Protein 5BYK (pdb70)

Solvent-accessible surface area: 13095 Å² total

Radius of gyration: 17.82 Å; Cα contacts (8 Å, |Δi|>4): 336; chains: 1; bounding box: 49×38×39 Å

Sequence (253 aa):
GAMIESSTTIQVISAGLPRTGTKSLKNALEIIYHKPCYHMFEIIFNKQSDIIKWQNLIHDSSHMITTTKTIAIYDKLKELLDGYIATTDLPTCGFYKDLMNIYPNAKVLLTIRDKYDWLHSLRKVVLPKSSNDPWKLKIEEGDKVLGLNSDFYKLTEDSSLKFAFQQKDDLNFDDDQVLLECYDEYNRLVQETVPSDRLLVLRLGDGWEPLCKFLNVEIPNGIDYPVNSHHQMMTQLTEQLIKYKSLDAIIHMMFPDLI

CATH classification: 3.40.50.300

Organism: Schistosoma mansoni (NCBI:txid6183)

InterPro domains:
  IPR027417 P-loop containing nucleoside triphosphate hydrolase [G3DSA:3.40.50.300] (1-257)
  IPR027417 P-loop containing nucleoside triphosphate hydrolase [SSF52540] (10-233)
  IPR040632 Sulfotransferase, S. mansonii-type [PF17784] (9-233)

Structure (mmCIF, N/CA/C/O backbone):
data_5BYK
#
_entry.id   5BYK
#
_cell.length_a   140.587
_cell.length_b   39.433
_cell.length_c   54.003
_cell.angle_alpha   90.00
_cell.angle_beta   90.00
_cell.angle_gamma   90.00
#
_symmetry.space_group_name_H-M   'P 21 21 2'
#
loop_
_entity.id
_entity.type
_entity.pdbx_description
1 polymer Sulfotransferase
2 non-polymer "ADENOSINE-3'-5'-DIPHOSPHATE"
3 non-polymer {(2S)-7-nitro-2-[(propan-2-ylamino)methyl]-1,2,3,4-tetrahydroquinolin-6-yl}methanol
4 non-polymer 'SODIUM ION'
5 water water
#
loop_
_atom_site.group_PDB
_atom_site.id
_atom_site.type_symbol
_atom_site.label_atom_id
_atom_site.label_alt_id
_atom_site.label_comp_id
_atom_site.label_asym_id
_atom_site.label_entity_id
_atom_site.label_seq_id
_atom_site.pdbx_PDB_ins_code
_atom_site.Cartn_x
_atom_site.Cartn_y
_atom_site.Cartn_z
_atom_site.occupancy
_atom_site.B_iso_or_equiv
_atom_site.auth_seq_id
_atom_site.auth_comp_id
_atom_site.auth_asym_id
_atom_site.auth_atom_id
_atom_site.pdbx_PDB_model_num
ATOM 1 N N . GLY A 1 1 ? 140.840 -9.525 27.128 1.00 21.99 -1 GLY A N 1
ATOM 2 C CA . GLY A 1 1 ? 141.838 -8.695 26.481 1.00 19.09 -1 GLY A CA 1
ATOM 3 C C . GLY A 1 1 ? 142.273 -7.546 27.367 1.00 18.92 -1 GLY A C 1
ATOM 4 O O . GLY A 1 1 ? 141.664 -7.292 28.405 1.00 20.95 -1 GLY A O 1
ATOM 5 N N . ALA A 1 2 ? 143.337 -6.859 26.970 1.00 17.61 0 ALA A N 1
ATOM 6 C CA . ALA A 1 2 ? 143.792 -5.686 27.704 1.00 16.99 0 ALA A CA 1
ATOM 7 C C . ALA A 1 2 ? 142.869 -4.496 27.473 1.00 16.21 0 ALA A C 1
ATOM 8 O O . ALA A 1 2 ? 142.231 -4.380 26.429 1.00 17.53 0 ALA A O 1
ATOM 10 N N . MET A 1 3 ? 142.805 -3.611 28.458 1.00 17.13 1 MET A N 1
ATOM 11 C CA . MET A 1 3 ? 142.093 -2.357 28.312 1.00 17.15 1 MET A CA 1
ATOM 12 C C . MET A 1 3 ? 143.011 -1.314 27.682 1.00 17.87 1 MET A C 1
ATOM 13 O O . MET A 1 3 ? 144.144 -1.117 28.125 1.00 20.26 1 MET A O 1
ATOM 18 N N . ILE A 1 4 ? 142.520 -0.658 26.635 1.00 16.12 2 ILE A N 1
ATOM 19 C CA . ILE A 1 4 ? 143.274 0.387 25.949 1.00 14.54 2 ILE A CA 1
ATOM 20 C C . ILE A 1 4 ? 142.480 1.686 25.915 1.00 15.17 2 ILE A C 1
ATOM 21 O O . ILE A 1 4 ? 141.254 1.681 26.045 1.00 16.30 2 ILE A O 1
ATOM 26 N N . GLU A 1 5 ? 143.180 2.802 25.750 1.00 15.06 3 GLU A N 1
ATOM 27 C CA . GLU A 1 5 ? 142.529 4.101 25.816 1.00 15.35 3 GLU A CA 1
ATOM 28 C C . GLU A 1 5 ? 142.080 4.557 24.438 1.00 15.19 3 GLU A C 1
ATOM 29 O O . GLU A 1 5 ? 142.873 4.977 23.607 1.00 17.00 3 GLU A O 1
ATOM 35 N N . SER A 1 6 ? 140.777 4.475 24.222 1.00 14.10 4 SER A N 1
ATOM 36 C CA . SER A 1 6 ? 140.158 4.782 22.952 1.00 15.33 4 SER A CA 1
ATOM 37 C C . SER A 1 6 ? 139.949 6.286 22.768 1.00 15.65 4 SER A C 1
ATOM 38 O O . SER A 1 6 ? 139.571 7.005 23.698 1.00 17.98 4 SER A O 1
ATOM 41 N N . SER A 1 7 ? 140.181 6.752 21.547 1.00 15.19 5 SER A N 1
ATOM 42 C CA . SER A 1 7 ? 139.973 8.146 21.185 1.00 15.68 5 SER A CA 1
ATOM 43 C C . SER A 1 7 ? 138.488 8.511 21.069 1.00 14.67 5 SER A C 1
ATOM 44 O O . SER A 1 7 ? 137.729 7.802 20.422 1.00 15.76 5 SER A O 1
ATOM 47 N N . THR A 1 8 ? 138.071 9.605 21.705 1.00 15.78 6 THR A N 1
ATOM 48 C CA . THR A 1 8 ? 136.684 10.054 21.596 1.00 16.47 6 THR A CA 1
ATOM 49 C C . THR A 1 8 ? 136.490 10.828 20.296 1.00 16.60 6 THR A C 1
ATOM 50 O O . THR A 1 8 ? 136.527 12.062 20.266 1.00 19.24 6 THR A O 1
ATOM 54 N N . THR A 1 9 ? 136.322 10.077 19.218 1.00 15.37 7 THR A N 1
ATOM 55 C CA . THR A 1 9 ? 136.047 10.624 17.900 1.00 15.67 7 THR A CA 1
ATOM 56 C C . THR A 1 9 ? 135.235 9.567 17.164 1.00 14.27 7 THR A C 1
ATOM 57 O O . THR A 1 9 ? 135.126 8.435 17.630 1.00 14.57 7 THR A O 1
ATOM 61 N N . ILE A 1 10 ? 134.653 9.920 16.029 1.00 14.06 8 ILE A N 1
ATOM 62 C CA . ILE A 1 10 ? 133.871 8.947 15.285 1.00 14.11 8 ILE A CA 1
ATOM 63 C C . ILE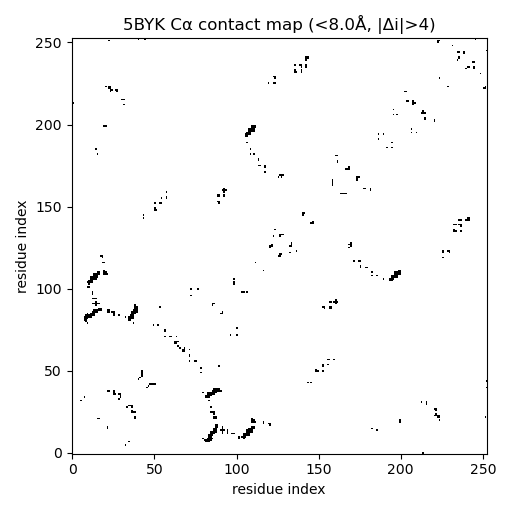 A 1 10 ? 134.758 7.811 14.789 1.00 14.79 8 ILE A C 1
ATOM 64 O O . ILE A 1 10 ? 135.685 8.025 14.008 1.00 17.82 8 ILE A O 1
ATOM 69 N N . GLN A 1 11 ? 134.478 6.610 15.283 1.00 15.39 9 GLN A N 1
ATOM 70 C CA . GLN A 1 11 ? 135.225 5.421 14.911 1.00 16.61 9 GLN A CA 1
ATOM 71 C C . GLN A 1 11 ? 134.407 4.488 14.041 1.00 14.11 9 GLN A C 1
ATOM 72 O O . GLN A 1 11 ? 134.960 3.630 13.364 1.00 14.37 9 GLN A O 1
ATOM 78 N N . VAL A 1 12 ? 133.091 4.661 14.060 1.00 13.78 10 VAL A N 1
ATOM 79 C CA . VAL A 1 12 ? 132.199 3.793 13.323 1.00 12.86 10 VAL A CA 1
ATOM 80 C C . VAL A 1 12 ? 131.103 4.646 12.705 1.00 12.34 10 VAL A C 1
ATOM 81 O O . VAL A 1 12 ? 130.447 5.409 13.401 1.00 13.43 10 VAL A O 1
ATOM 85 N N . ILE A 1 13 ? 130.922 4.516 11.396 1.00 11.84 11 ILE A N 1
ATOM 86 C CA . ILE A 1 13 ? 129.869 5.212 10.664 1.00 12.43 11 ILE A CA 1
ATOM 87 C C . ILE A 1 13 ? 128.896 4.148 10.186 1.00 12.47 11 ILE A C 1
ATOM 88 O O . ILE A 1 13 ? 129.261 3.307 9.362 1.00 13.97 11 ILE A O 1
ATOM 93 N N . SER A 1 14 ? 127.664 4.155 10.688 1.00 12.60 12 SER A N 1
ATOM 94 C CA . SER A 1 14 ? 126.709 3.181 10.189 1.00 14.20 12 SER A CA 1
ATOM 95 C C . SER A 1 14 ? 125.735 3.778 9.192 1.00 13.15 12 SER A C 1
ATOM 96 O O . SER A 1 14 ? 124.973 4.670 9.524 1.00 15.05 12 SER A O 1
ATOM 99 N N . ALA A 1 15 ? 125.763 3.250 7.975 1.00 13.84 13 ALA A N 1
ATOM 100 C CA . ALA A 1 15 ? 124.960 3.764 6.878 1.00 13.91 13 ALA A CA 1
ATOM 101 C C . ALA A 1 15 ? 123.546 3.188 6.842 1.00 14.34 13 ALA A C 1
ATOM 102 O O . ALA A 1 15 ? 122.741 3.602 6.022 1.00 14.92 13 ALA A O 1
ATOM 104 N N . GLY A 1 16 ? 123.235 2.240 7.718 1.00 14.87 14 GLY A N 1
ATOM 105 C CA . GLY A 1 16 ? 121.920 1.611 7.692 1.00 14.13 14 GLY A CA 1
ATOM 106 C C . GLY A 1 16 ? 120.736 2.558 7.886 1.00 13.31 14 GLY A C 1
ATOM 107 O O . GLY A 1 16 ? 120.790 3.516 8.655 1.00 14.26 14 GLY A O 1
ATOM 108 N N . LEU A 1 17 ? 119.640 2.270 7.196 1.00 12.26 15 LEU A N 1
ATOM 109 C CA . LEU A 1 17 ? 118.437 3.089 7.269 1.00 12.83 15 LEU A CA 1
ATOM 110 C C . LEU A 1 17 ? 117.670 2.824 8.572 1.00 11.87 15 LEU A C 1
ATOM 111 O O . LEU A 1 17 ? 117.860 1.796 9.221 1.00 12.98 15 LEU A O 1
ATOM 116 N N . PRO A 1 18 ? 116.772 3.743 8.956 1.00 13.28 16 PRO A N 1
ATOM 117 C CA . PRO A 1 18 ? 115.935 3.441 10.122 1.00 12.86 16 PRO A CA 1
ATOM 118 C C . PRO A 1 18 ? 115.171 2.116 9.958 1.00 12.30 16 PRO A C 1
ATOM 119 O O . PRO A 1 18 ? 114.849 1.722 8.829 1.00 13.32 16 PRO A O 1
ATOM 123 N N . ARG A 1 19 ? 114.900 1.463 11.087 1.00 11.95 17 ARG A N 1
ATOM 124 C CA . ARG A 1 19 ? 114.181 0.188 11.161 1.00 12.25 17 ARG A CA 1
ATOM 125 C C . ARG A 1 19 ? 114.997 -0.992 10.653 1.00 11.87 17 ARG A C 1
ATOM 126 O O . ARG A 1 19 ? 114.432 -1.977 10.200 1.00 13.53 17 ARG A O 1
ATOM 134 N N . THR A 1 20 ? 116.317 -0.904 10.782 1.00 12.08 18 THR A N 1
ATOM 135 C CA . THR A 1 20 ? 117.205 -2.002 10.422 1.00 12.82 18 THR A CA 1
ATOM 136 C C . THR A 1 20 ? 118.091 -2.447 11.585 1.00 12.18 18 THR A C 1
ATOM 137 O O . THR A 1 20 ? 119.111 -3.083 11.367 1.00 15.03 18 THR A O 1
ATOM 141 N N . GLY A 1 21 ? 117.684 -2.142 12.812 1.00 12.38 19 GLY A N 1
ATOM 142 C CA . GLY A 1 21 ? 118.466 -2.485 13.987 1.00 13.05 19 GLY A CA 1
ATOM 143 C C . GLY A 1 21 ? 119.424 -1.392 14.429 1.00 11.32 19 GLY A C 1
ATOM 144 O O . GLY A 1 21 ? 120.398 -1.671 15.131 1.00 12.91 19 GLY A O 1
ATOM 145 N N . THR A 1 22 ? 119.151 -0.140 14.049 1.00 11.09 20 THR A N 1
ATOM 146 C CA . THR A 1 22 ? 120.044 0.971 14.393 1.00 10.96 20 THR A CA 1
ATOM 147 C C . THR A 1 22 ? 120.091 1.285 15.896 1.00 10.73 20 THR A C 1
ATOM 148 O O . THR A 1 22 ? 121.151 1.639 16.428 1.00 11.94 20 THR A O 1
ATOM 152 N N . LYS A 1 23 ? 118.964 1.163 16.595 1.00 11.08 21 LYS A N 1
ATOM 153 C CA . LYS A 1 23 ? 118.987 1.498 18.017 1.00 11.72 21 LYS A CA 1
ATOM 154 C C . LYS A 1 23 ? 119.731 0.406 18.802 1.00 11.42 21 LYS A C 1
ATOM 155 O O . LYS A 1 23 ? 120.493 0.700 19.732 1.00 11.68 21 LYS A O 1
ATOM 161 N N . SER A 1 24 ? 119.541 -0.855 18.413 1.00 11.43 22 SER A N 1
ATOM 162 C CA . SER A 1 24 ? 120.297 -1.946 19.030 1.00 11.80 22 SER A CA 1
ATOM 163 C C . SER A 1 24 ? 121.791 -1.743 18.781 1.00 11.75 22 SER A C 1
ATOM 164 O O . SER A 1 24 ? 122.612 -1.949 19.684 1.00 12.92 22 SER A O 1
ATOM 167 N N . LEU A 1 25 ? 122.138 -1.318 17.566 1.00 12.05 23 LEU A N 1
ATOM 168 C CA . LEU A 1 25 ? 123.536 -1.091 17.207 1.00 12.54 23 LEU A CA 1
ATOM 169 C C . LEU A 1 25 ? 124.112 0.084 18.007 1.00 11.45 23 LEU A C 1
ATOM 170 O O . LEU A 1 25 ? 125.217 0.005 18.525 1.00 12.04 23 LEU A O 1
ATOM 175 N N . LYS A 1 26 ? 123.347 1.167 18.126 1.00 11.93 24 LYS A N 1
ATOM 176 C CA . LYS A 1 26 ? 123.717 2.303 18.976 1.00 11.48 24 LYS A CA 1
ATOM 177 C C . LYS A 1 26 ? 124.053 1.809 20.393 1.00 10.80 24 LYS A C 1
ATOM 178 O O . LYS A 1 26 ? 125.101 2.122 20.957 1.00 12.49 24 LYS A O 1
ATOM 184 N N . ASN A 1 27 ? 123.151 1.024 20.962 1.00 11.80 25 ASN A N 1
ATOM 185 C CA . ASN A 1 27 ? 123.363 0.476 22.297 1.00 12.43 25 ASN A CA 1
ATOM 186 C C . ASN A 1 27 ? 124.623 -0.398 22.358 1.00 11.39 25 ASN A C 1
ATOM 187 O O . ASN A 1 27 ? 125.392 -0.340 23.329 1.00 13.33 25 ASN A O 1
ATOM 192 N N . ALA A 1 28 ? 124.833 -1.210 21.323 1.00 12.25 26 ALA A N 1
ATOM 193 C CA . ALA A 1 28 ? 125.969 -2.121 21.288 1.00 11.57 26 ALA A CA 1
ATOM 194 C C . ALA A 1 28 ? 127.272 -1.338 21.232 1.00 12.94 26 ALA A C 1
ATOM 195 O O . ALA A 1 28 ? 128.239 -1.683 21.905 1.00 13.26 26 ALA A O 1
ATOM 197 N N . LEU A 1 29 ? 127.304 -0.291 20.406 1.00 12.22 27 LEU A N 1
ATOM 198 C CA . LEU A 1 29 ? 128.505 0.539 20.273 1.00 12.76 27 LEU A CA 1
ATOM 199 C C . LEU A 1 29 ? 128.816 1.288 21.568 1.00 12.84 27 LEU A C 1
ATOM 200 O O . LEU A 1 29 ? 129.980 1.451 21.928 1.00 14.02 27 LEU A O 1
ATOM 205 N N . GLU A 1 30 ? 127.783 1.710 22.290 1.00 12.45 28 GLU A N 1
ATOM 206 C CA . GLU A 1 30 ? 128.000 2.346 23.585 1.00 13.23 28 GLU A CA 1
ATOM 207 C C . GLU A 1 30 ? 128.514 1.369 24.639 1.00 13.84 28 GLU A C 1
ATOM 208 O O . GLU A 1 30 ? 129.316 1.745 25.495 1.00 15.08 28 GLU A O 1
ATOM 214 N N . ILE A 1 31 ? 128.069 0.116 24.564 1.00 13.59 29 ILE A N 1
ATOM 215 C CA . ILE A 1 31 ? 128.589 -0.938 25.439 1.00 15.03 29 ILE A CA 1
ATOM 216 C C . ILE A 1 31 ? 130.072 -1.202 25.159 1.00 15.23 29 ILE A C 1
ATOM 217 O O . ILE A 1 31 ? 130.864 -1.385 26.084 1.00 17.13 29 ILE A O 1
ATOM 222 N N . ILE A 1 32 ? 130.454 -1.201 23.886 1.00 14.38 30 ILE A N 1
ATOM 223 C CA . ILE A 1 32 ? 131.854 -1.435 23.515 1.00 13.85 30 ILE A CA 1
ATOM 224 C C . ILE A 1 32 ? 132.746 -0.248 23.875 1.00 14.47 30 ILE A C 1
ATOM 225 O O . ILE A 1 32 ? 133.815 -0.421 24.456 1.00 15.79 30 ILE A O 1
ATOM 230 N N . TYR A 1 33 ? 132.301 0.958 23.525 1.00 13.65 31 TYR A N 1
ATOM 231 C CA . TYR A 1 33 ? 133.177 2.135 23.568 1.00 13.58 31 TYR A CA 1
ATOM 232 C C . TYR A 1 33 ? 133.025 3.030 24.794 1.00 14.00 31 TYR A C 1
ATOM 233 O O . TYR A 1 33 ? 133.901 3.859 25.070 1.00 16.04 31 TYR A O 1
ATOM 242 N N . HIS A 1 34 ? 131.915 2.882 25.515 1.00 15.09 32 HIS A N 1
ATOM 243 C CA . HIS A 1 34 ? 131.668 3.650 26.741 1.00 15.74 32 HIS A CA 1
ATOM 244 C C . HIS A 1 34 ? 131.617 5.153 26.490 1.00 16.05 32 HIS A C 1
ATOM 245 O O . HIS A 1 34 ? 131.924 5.954 27.374 1.00 17.96 32 HIS A O 1
ATOM 252 N N . LYS A 1 35 ? 131.221 5.518 25.277 1.00 15.52 33 LYS A N 1
ATOM 253 C CA . LYS A 1 35 ? 130.982 6.905 24.900 1.00 14.43 33 LYS A CA 1
ATOM 254 C C . LYS A 1 35 ? 129.738 6.912 24.007 1.00 15.15 33 LYS A C 1
ATOM 255 O O . LYS A 1 35 ? 129.335 5.865 23.496 1.00 14.37 33 LYS A O 1
ATOM 261 N N . PRO A 1 36 ? 129.106 8.082 23.833 1.00 15.72 34 PRO A N 1
ATOM 262 C CA . PRO A 1 36 ? 127.810 8.080 23.146 1.00 15.25 34 PRO A CA 1
ATOM 263 C C . PRO A 1 36 ? 127.883 7.847 21.641 1.00 13.42 34 PRO A C 1
ATOM 264 O O . PRO A 1 36 ? 128.863 8.206 20.976 1.00 14.63 34 PRO A O 1
ATOM 268 N N . CYS A 1 37 ? 126.819 7.250 21.120 1.00 13.43 35 CYS A N 1
ATOM 269 C CA . CYS A 1 37 ? 126.640 7.041 19.693 1.00 12.74 35 CYS A CA 1
ATOM 270 C C . CYS A 1 37 ? 125.428 7.848 19.228 1.00 13.17 35 CYS A C 1
ATOM 271 O O . CYS A 1 37 ? 124.395 7.876 19.904 1.00 14.92 35 CYS A O 1
ATOM 274 N N . TYR A 1 38 ? 125.559 8.525 18.090 1.00 12.91 36 TYR A N 1
ATOM 275 C CA . TYR A 1 38 ? 124.462 9.339 17.576 1.00 13.44 36 TYR A CA 1
ATOM 276 C C . TYR A 1 38 ? 123.342 8.444 17.012 1.00 13.47 36 TYR A C 1
ATOM 277 O O . TYR A 1 38 ? 123.604 7.336 16.540 1.00 15.08 36 TYR A O 1
ATOM 286 N N . HIS A 1 39 ? 122.103 8.932 17.057 1.00 12.50 37 HIS A N 1
ATOM 287 C CA . HIS A 1 39 ? 120.926 8.195 16.600 1.00 13.00 37 HIS A CA 1
ATOM 288 C C . HIS A 1 39 ? 119.785 9.205 16.589 1.00 11.66 37 HIS A C 1
ATOM 289 O O . HIS A 1 39 ? 119.886 10.238 17.244 1.00 12.82 37 HIS A O 1
ATOM 296 N N . MET A 1 40 ? 118.687 8.927 15.892 1.00 12.48 38 MET A N 1
ATOM 297 C CA . MET A 1 40 ? 117.565 9.850 15.982 1.00 12.35 38 MET A CA 1
ATOM 298 C C . MET A 1 40 ? 117.091 10.007 17.436 1.00 12.32 38 MET A C 1
ATOM 299 O O . MET A 1 40 ? 116.618 11.081 17.830 1.00 13.13 38 MET A O 1
ATOM 304 N N . PHE A 1 41 ? 117.191 8.939 18.233 1.00 12.86 39 PHE A N 1
ATOM 305 C CA . PHE A 1 41 ? 116.790 9.023 19.639 1.00 13.51 39 PHE A CA 1
ATOM 306 C C . PHE A 1 41 ? 117.632 10.052 20.407 1.00 14.20 39 PHE A C 1
ATOM 307 O O . PHE A 1 41 ? 117.173 10.621 21.387 1.00 14.99 39 PHE A O 1
ATOM 315 N N . GLU A 1 42 ? 118.876 10.273 19.982 1.00 13.79 40 GLU A N 1
ATOM 316 C CA . GLU A 1 42 ? 119.699 11.303 20.618 1.00 14.46 40 GLU A CA 1
ATOM 317 C C . GLU A 1 42 ? 119.047 12.675 20.428 1.00 14.63 40 GLU A C 1
ATOM 318 O O . GLU A 1 42 ? 119.000 13.495 21.348 1.00 15.55 40 GLU A O 1
ATOM 324 N N . ILE A 1 43 ? 118.518 12.915 19.233 1.00 13.68 41 ILE A N 1
ATOM 325 C CA . ILE A 1 43 ? 117.837 14.165 18.936 1.00 15.26 41 ILE A CA 1
ATOM 326 C C . ILE A 1 43 ? 116.543 14.256 19.722 1.00 14.63 41 ILE A C 1
ATOM 327 O O . ILE A 1 43 ? 116.296 15.258 20.398 1.00 18.25 41 ILE A O 1
ATOM 332 N N . ILE A 1 44 ? 115.728 13.210 19.657 1.00 14.22 42 ILE A N 1
ATOM 333 C CA . ILE A 1 44 ? 114.411 13.256 20.274 1.00 16.26 42 ILE A CA 1
ATOM 334 C C . ILE A 1 44 ? 114.482 13.431 21.787 1.00 16.95 42 ILE A C 1
ATOM 335 O O . ILE A 1 44 ? 113.741 14.227 22.366 1.00 19.17 42 ILE A O 1
ATOM 340 N N . PHE A 1 45 ? 115.398 12.708 22.420 1.00 16.13 43 PHE A N 1
ATOM 341 C CA . PHE A 1 45 ? 115.414 12.648 23.870 1.00 18.31 43 PHE A CA 1
ATOM 342 C C . PHE A 1 45 ? 116.464 13.539 24.531 1.00 19.59 43 PHE A C 1
ATOM 343 O O . PHE A 1 45 ? 116.300 13.913 25.689 1.00 25.45 43 PHE A O 1
ATOM 351 N N . ASN A 1 46 ? 117.515 13.907 23.806 1.00 19.38 44 ASN A N 1
ATOM 352 C CA . ASN A 1 46 ? 118.618 14.649 24.419 1.00 20.13 44 ASN A CA 1
ATOM 353 C C . ASN A 1 46 ? 118.975 15.980 23.774 1.00 21.71 44 ASN A C 1
ATOM 354 O O . ASN A 1 46 ? 119.498 16.874 24.440 1.00 26.22 44 ASN A O 1
ATOM 359 N N . LYS A 1 47 ? 118.714 16.114 22.480 1.00 18.32 45 LYS A N 1
ATOM 360 C CA . LYS A 1 47 ? 119.209 17.260 21.738 1.00 19.98 45 LYS A CA 1
ATOM 361 C C . LYS A 1 47 ? 118.251 17.766 20.678 1.00 16.98 45 LYS A C 1
ATOM 362 O O . LYS A 1 47 ? 118.602 17.848 19.504 1.00 18.94 45 LYS A O 1
ATOM 368 N N . GLN A 1 48 ? 117.049 18.146 21.092 1.00 16.27 46 GLN A N 1
ATOM 369 C CA . GLN A 1 48 ? 116.104 18.708 20.137 1.00 17.23 46 GLN A CA 1
ATOM 370 C C . GLN A 1 48 ? 116.619 20.004 19.519 1.00 17.36 46 GLN A C 1
ATOM 371 O O . GLN A 1 48 ? 116.219 20.370 18.415 1.00 18.46 46 GLN A O 1
ATOM 377 N N . SER A 1 49 ? 117.533 20.675 20.218 1.00 18.39 47 SER A N 1
ATOM 378 C CA . SER A 1 49 ? 118.162 21.882 19.698 1.00 20.56 47 SER A CA 1
ATOM 379 C C . SER A 1 49 ? 118.970 21.591 18.429 1.00 18.90 47 SER A C 1
ATOM 380 O O . SER A 1 49 ? 119.278 22.501 17.668 1.00 23.00 47 SER A O 1
ATOM 383 N N . ASP A 1 50 ? 119.301 20.322 18.201 1.00 19.09 48 ASP A N 1
ATOM 384 C CA . ASP A 1 50 ? 120.052 19.919 17.010 1.00 18.40 48 ASP A CA 1
ATOM 385 C C . ASP A 1 50 ? 119.193 19.887 15.745 1.00 16.92 48 ASP A C 1
ATOM 386 O O . ASP A 1 50 ? 119.732 19.859 14.643 1.00 16.89 48 ASP A O 1
ATOM 391 N N . ILE A 1 51 ? 117.870 19.885 15.893 1.00 15.12 49 ILE A N 1
ATOM 392 C CA . ILE A 1 51 ? 117.006 19.734 14.731 1.00 15.10 49 ILE A CA 1
ATOM 393 C C . ILE A 1 51 ? 117.265 20.801 13.661 1.00 15.31 49 ILE A C 1
ATOM 394 O O . ILE A 1 51 ? 117.435 20.475 12.487 1.00 15.31 49 ILE A O 1
ATOM 399 N N . ILE A 1 52 ? 117.323 22.069 14.068 1.00 15.39 50 ILE A N 1
ATOM 400 C CA . ILE A 1 52 ? 117.535 23.161 13.119 1.00 16.32 50 ILE A CA 1
ATOM 401 C C . ILE A 1 52 ? 118.911 23.070 12.462 1.00 16.14 50 ILE A C 1
ATOM 402 O O . ILE A 1 52 ? 119.090 23.445 11.302 1.00 17.63 50 ILE A O 1
ATOM 407 N N . LYS A 1 53 ? 119.885 22.56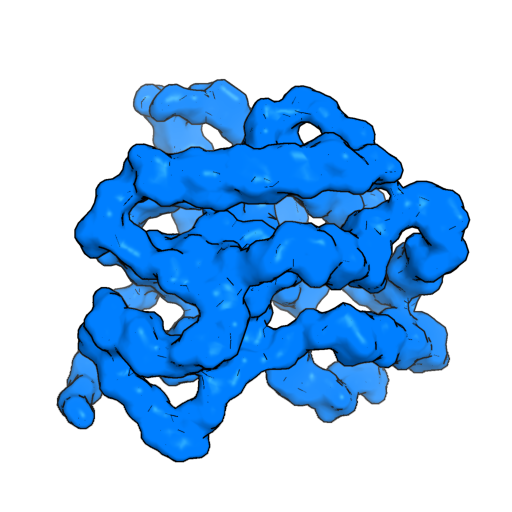3 13.206 1.00 16.15 51 LYS A N 1
ATOM 408 C CA . LYS A 1 53 ? 121.243 22.464 12.691 1.00 17.13 51 LYS A CA 1
ATOM 409 C C . LYS A 1 53 ? 121.334 21.389 11.617 1.00 15.62 51 LYS A C 1
ATOM 410 O O . LYS A 1 53 ? 121.957 21.599 10.578 1.00 17.49 51 LYS A O 1
ATOM 416 N N . TRP A 1 54 ? 120.710 20.240 11.858 1.00 15.13 52 TRP A N 1
ATOM 417 C CA . TRP A 1 54 ? 120.635 19.224 10.815 1.00 15.08 52 TRP A CA 1
ATOM 418 C C . TRP A 1 54 ? 119.863 19.718 9.600 1.00 16.25 52 TRP A C 1
ATOM 419 O O . TRP A 1 54 ? 120.247 19.442 8.460 1.00 17.60 52 TRP A O 1
ATOM 430 N N . GLN A 1 55 ? 118.773 20.437 9.843 1.00 16.53 53 GLN A N 1
ATOM 431 C CA . GLN A 1 55 ? 117.995 20.979 8.742 1.00 18.42 53 GLN A CA 1
ATOM 432 C C . GLN A 1 55 ? 118.833 21.925 7.882 1.00 18.50 53 GLN A C 1
ATOM 433 O O . GLN A 1 55 ? 118.786 21.858 6.649 1.00 19.80 53 GLN A O 1
ATOM 439 N N . ASN A 1 56 ? 119.601 22.797 8.532 1.00 18.24 54 ASN A N 1
ATOM 440 C CA . ASN A 1 56 ? 120.452 23.741 7.815 1.00 20.02 54 ASN A CA 1
ATOM 441 C C . ASN A 1 56 ? 121.510 23.008 7.004 1.00 20.81 54 A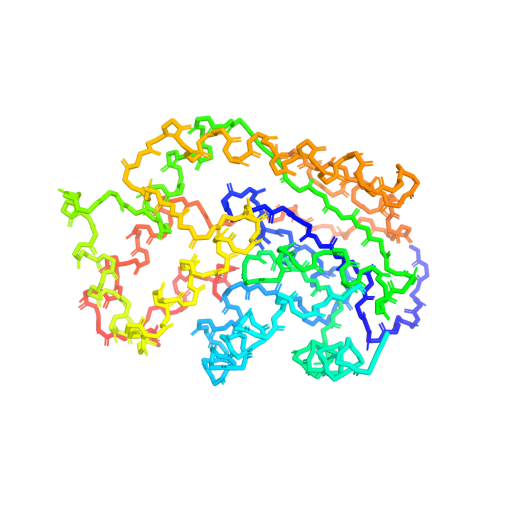SN A C 1
ATOM 442 O O . ASN A 1 56 ? 121.845 23.414 5.897 1.00 23.14 54 ASN A O 1
ATOM 447 N N . LEU A 1 57 ? 122.036 21.929 7.570 1.00 19.71 55 LEU A N 1
ATOM 448 C CA . LEU A 1 57 ? 123.099 21.166 6.932 1.00 19.01 55 LEU A CA 1
ATOM 449 C C . LEU A 1 57 ? 122.559 20.498 5.678 1.00 17.95 55 LEU A C 1
ATOM 450 O O . LEU A 1 57 ? 123.196 20.507 4.630 1.00 20.06 55 LEU A O 1
ATOM 455 N N . ILE A 1 58 ? 121.370 19.920 5.789 1.00 17.78 56 ILE A N 1
ATOM 456 C CA . ILE A 1 58 ? 120.733 19.300 4.636 1.00 20.83 56 ILE A CA 1
ATOM 457 C C . ILE A 1 58 ? 120.428 20.339 3.560 1.00 22.66 56 ILE A C 1
ATOM 458 O O . ILE A 1 58 ? 120.682 20.107 2.377 1.00 24.82 56 ILE A O 1
ATOM 463 N N . HIS A 1 59 ? 119.910 21.493 3.981 1.00 24.59 57 HIS A N 1
ATOM 464 C CA . HIS A 1 59 ? 119.642 22.604 3.072 1.00 27.88 57 HIS A CA 1
ATOM 465 C C . HIS A 1 59 ? 120.871 22.972 2.235 1.00 27.61 57 HIS A C 1
ATOM 466 O O . HIS A 1 59 ? 120.764 23.207 1.032 1.00 30.43 57 HIS A O 1
ATOM 473 N N . ASP A 1 60 ? 122.038 23.012 2.868 1.00 26.93 58 ASP A N 1
ATOM 474 C CA . ASP A 1 60 ? 123.262 23.434 2.185 1.00 28.96 58 ASP A CA 1
ATOM 475 C C . ASP A 1 60 ? 124.011 22.298 1.485 1.00 32.75 58 ASP A C 1
ATOM 476 O O . ASP A 1 60 ? 124.949 22.549 0.727 1.00 34.39 58 ASP A O 1
ATOM 481 N N . SER A 1 61 ? 123.586 21.059 1.715 1.00 33.58 59 SER A N 1
ATOM 482 C CA A SER A 1 61 ? 124.388 19.912 1.292 0.42 36.91 59 SER A CA 1
ATOM 483 C CA B SER A 1 61 ? 124.333 19.867 1.299 0.58 36.55 59 SER A CA 1
ATOM 484 C C . SER A 1 61 ? 124.421 19.629 -0.209 1.00 39.69 59 SER A C 1
ATOM 485 O O . SER A 1 61 ? 125.211 18.802 -0.666 1.00 40.22 59 SER A O 1
ATOM 490 N N . HIS A 1 62 ? 123.597 20.320 -0.986 1.00 40.43 60 HIS A N 1
ATOM 491 C CA . HIS A 1 62 ? 123.661 20.142 -2.433 1.00 46.22 60 HIS A CA 1
ATOM 492 C C . HIS A 1 62 ? 124.963 20.747 -2.961 1.00 52.14 60 HIS A C 1
ATOM 493 O O . HIS A 1 62 ? 125.454 20.373 -4.029 1.00 52.92 60 HIS A O 1
ATOM 500 N N . MET A 1 63 ? 125.520 21.679 -2.193 1.00 54.60 61 MET A N 1
ATOM 501 C CA . MET A 1 63 ? 126.747 22.367 -2.571 1.00 57.49 61 MET A CA 1
ATOM 502 C C . MET A 1 63 ? 127.988 21.508 -2.358 1.00 56.27 61 MET A C 1
ATOM 503 O O . MET A 1 63 ? 129.075 21.870 -2.806 1.00 56.83 61 MET A O 1
ATOM 508 N N . ILE A 1 64 ? 127.830 20.383 -1.664 1.00 54.41 62 ILE A N 1
ATOM 509 C CA . ILE A 1 64 ? 128.952 19.479 -1.422 1.00 53.46 62 ILE A CA 1
ATOM 510 C C . ILE A 1 64 ? 129.528 18.951 -2.734 1.00 58.86 62 ILE A C 1
ATOM 511 O O . ILE A 1 64 ? 128.819 18.338 -3.533 1.00 60.04 62 ILE A O 1
ATOM 516 N N . THR A 1 65 ? 130.814 19.205 -2.956 1.00 62.05 63 THR A N 1
ATOM 517 C CA . THR A 1 65 ? 131.522 18.609 -4.080 1.00 65.19 63 THR A CA 1
ATOM 518 C C . THR A 1 65 ? 132.348 17.435 -3.565 1.00 67.75 63 THR A C 1
ATOM 519 O O . THR A 1 65 ? 133.154 17.590 -2.646 1.00 69.44 63 THR A O 1
ATOM 523 N N . THR A 1 71 ? 136.529 21.769 -1.655 1.00 61.35 69 THR A N 1
ATOM 524 C CA . THR A 1 71 ? 136.218 23.147 -2.020 1.00 61.74 69 THR A CA 1
ATOM 525 C C . THR A 1 71 ? 135.918 23.985 -0.778 1.00 62.57 69 THR A C 1
ATOM 526 O O . THR A 1 71 ? 135.934 23.474 0.344 1.00 62.00 69 THR A O 1
ATOM 530 N N . THR A 1 72 ? 135.641 25.269 -0.987 1.00 62.95 70 THR A N 1
ATOM 531 C CA . THR A 1 72 ? 135.394 26.198 0.114 1.00 62.63 70 THR A CA 1
ATOM 532 C C . THR A 1 72 ? 134.098 25.878 0.855 1.00 58.78 70 THR A C 1
ATOM 533 O O . THR A 1 72 ? 134.086 25.748 2.082 1.00 59.77 70 THR A O 1
ATOM 537 N N . LYS A 1 73 ? 133.010 25.759 0.101 1.00 52.38 71 LYS A N 1
ATOM 538 C CA . LYS A 1 73 ? 131.704 25.462 0.675 1.00 47.59 71 LYS A CA 1
ATOM 539 C C . LYS A 1 73 ? 131.709 24.113 1.383 1.00 40.07 71 LYS A C 1
ATOM 540 O O . LYS A 1 73 ? 131.052 23.942 2.410 1.00 38.71 71 LYS A O 1
ATOM 546 N N . THR A 1 74 ? 132.456 23.161 0.831 1.00 38.45 72 THR A N 1
ATOM 547 C CA . THR A 1 74 ? 132.515 21.819 1.400 1.00 35.48 72 THR A CA 1
ATOM 548 C C . THR A 1 74 ? 133.094 21.857 2.810 1.00 33.39 72 THR A C 1
ATOM 549 O O . THR A 1 74 ? 132.610 21.174 3.712 1.00 30.45 72 THR A O 1
ATOM 553 N N . ILE A 1 75 ? 134.125 22.672 2.999 1.00 34.88 73 ILE A N 1
ATOM 554 C CA . ILE A 1 75 ? 134.767 22.778 4.301 1.00 35.92 73 ILE A CA 1
ATOM 555 C C . ILE A 1 75 ? 133.811 23.312 5.366 1.00 31.36 73 ILE A C 1
ATOM 556 O O . ILE A 1 75 ? 133.761 22.787 6.480 1.00 30.34 73 ILE A O 1
ATOM 561 N N . ALA A 1 76 ? 133.037 24.334 5.016 1.00 28.51 74 ALA A N 1
ATOM 562 C CA . ALA A 1 76 ? 132.050 24.887 5.939 1.00 26.77 74 ALA A CA 1
ATOM 563 C C . ALA A 1 76 ? 131.024 23.843 6.365 1.00 26.31 74 ALA A C 1
ATOM 564 O O . ALA A 1 76 ? 130.652 23.767 7.536 1.00 26.20 74 ALA A O 1
ATOM 566 N N . ILE A 1 77 ? 130.568 23.043 5.405 1.00 23.39 75 ILE A N 1
ATOM 567 C CA . ILE A 1 77 ? 129.601 21.991 5.674 1.00 24.13 75 ILE A CA 1
ATOM 568 C C . ILE A 1 77 ? 130.224 20.904 6.544 1.00 22.53 75 ILE A C 1
ATOM 569 O O . ILE A 1 77 ? 129.623 20.449 7.522 1.00 22.48 75 ILE A O 1
ATOM 574 N N . TYR A 1 78 ? 131.438 20.499 6.191 1.00 22.19 76 TYR A N 1
ATOM 575 C CA . TYR A 1 78 ? 132.140 19.493 6.969 1.00 23.83 76 TYR A CA 1
ATOM 576 C C . TYR A 1 78 ? 132.398 19.983 8.398 1.00 21.69 76 TYR A C 1
ATOM 577 O O . TYR A 1 78 ? 132.282 19.209 9.346 1.00 21.80 76 TYR A O 1
ATOM 586 N N . ASP A 1 79 ? 132.707 21.269 8.557 1.00 22.30 77 ASP A N 1
ATOM 587 C CA . ASP A 1 79 ? 132.901 21.834 9.891 1.00 25.41 77 ASP A CA 1
ATOM 588 C C . ASP A 1 79 ? 131.637 21.699 10.743 1.00 23.10 77 ASP A C 1
ATOM 589 O O . ASP A 1 79 ? 131.698 21.390 11.935 1.00 22.52 77 ASP A O 1
ATOM 594 N N . LYS A 1 80 ? 130.484 21.916 10.124 1.00 20.80 78 LYS A N 1
ATOM 595 C CA . LYS A 1 80 ? 129.229 21.813 10.855 1.00 21.71 78 LYS A CA 1
ATOM 596 C C . LYS A 1 80 ? 128.884 20.365 11.231 1.00 21.13 78 LYS A C 1
ATOM 597 O O . LYS A 1 80 ? 128.378 20.111 12.321 1.00 19.49 78 LYS A O 1
ATOM 603 N N . LEU A 1 81 ? 129.190 19.421 10.345 1.00 21.61 79 LEU A N 1
ATOM 604 C CA . LEU A 1 81 ? 129.005 18.004 10.653 1.00 21.06 79 LEU A CA 1
ATOM 605 C C . LEU A 1 81 ? 129.890 17.602 11.827 1.00 20.10 79 LEU A C 1
ATOM 606 O O . LEU A 1 81 ? 129.446 16.917 12.749 1.00 20.81 79 LEU A O 1
ATOM 611 N N . LYS A 1 82 ? 131.146 18.035 11.796 1.00 20.45 80 LYS A N 1
ATOM 612 C CA . LYS A 1 82 ? 132.073 17.691 12.863 1.00 24.04 80 LYS A CA 1
ATOM 613 C C . LYS A 1 82 ? 131.582 18.260 14.189 1.00 22.23 80 LYS A C 1
ATOM 614 O O . LYS A 1 82 ? 131.660 17.603 15.223 1.00 24.27 80 LYS A O 1
ATOM 620 N N . GLU A 1 83 ? 131.076 19.491 14.151 1.00 22.06 81 GLU A N 1
ATOM 621 C CA . GLU A 1 83 ? 130.538 20.131 15.346 1.00 22.65 81 GLU A CA 1
ATOM 622 C C . GLU A 1 83 ? 129.380 19.329 15.937 1.00 19.15 81 GLU A C 1
ATOM 623 O O . GLU A 1 83 ? 129.331 19.078 17.138 1.00 20.19 81 GLU A O 1
ATOM 629 N N . LEU A 1 84 ? 128.448 18.929 15.082 1.00 19.36 82 LEU A N 1
ATOM 630 C CA . LEU A 1 84 ? 127.291 18.169 15.530 1.00 18.27 82 LEU A CA 1
ATOM 631 C C . LEU A 1 84 ? 127.686 16.869 16.216 1.00 17.42 82 LEU A C 1
ATOM 632 O O . LEU A 1 84 ? 127.012 16.421 17.143 1.00 19.59 82 LEU A O 1
ATOM 637 N N . LEU A 1 85 ? 128.783 16.268 15.759 1.00 16.19 83 LEU A N 1
ATOM 638 C CA . LEU A 1 85 ? 129.179 14.947 16.225 1.00 15.28 83 LEU A CA 1
ATOM 639 C C . LEU A 1 85 ? 130.280 14.987 17.281 1.00 16.98 83 LEU A C 1
ATOM 640 O O . LEU A 1 85 ? 130.790 13.944 17.684 1.00 17.28 83 LEU A O 1
ATOM 645 N N . ASP A 1 86 ? 130.636 16.181 17.743 1.00 19.33 84 ASP A N 1
ATOM 646 C CA . ASP A 1 86 ? 131.667 16.295 18.771 1.00 20.14 84 ASP A CA 1
ATOM 647 C C . ASP A 1 86 ? 131.284 15.513 20.027 1.00 18.49 84 ASP A C 1
ATOM 648 O O . ASP A 1 86 ? 130.172 15.648 20.536 1.00 21.55 84 ASP A O 1
ATOM 653 N N . GLY A 1 87 ? 132.201 14.679 20.510 1.00 17.85 85 GLY A N 1
ATOM 654 C CA . GLY A 1 87 ? 131.953 13.912 21.717 1.00 17.96 85 GLY A CA 1
ATOM 655 C C . GLY A 1 87 ? 131.330 12.545 21.490 1.00 16.42 85 GLY A C 1
ATOM 656 O O . GLY A 1 87 ? 131.214 11.757 22.434 1.00 17.89 85 GLY A O 1
ATOM 657 N N . TYR A 1 88 ? 130.947 12.248 20.249 1.00 14.62 86 TYR A N 1
ATOM 658 C CA . TYR A 1 88 ? 130.388 10.940 19.899 1.00 13.69 86 TYR A CA 1
ATOM 659 C C . TYR A 1 88 ? 131.452 10.028 19.314 1.00 13.27 86 TYR A C 1
ATOM 660 O O . TYR A 1 88 ? 132.431 10.493 18.722 1.00 14.56 86 TYR A O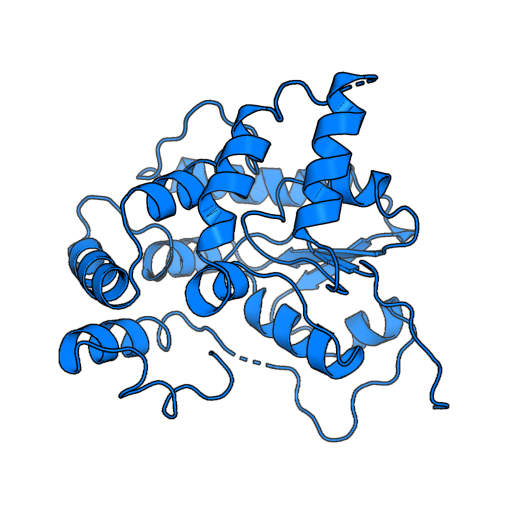 1
ATOM 669 N N . ILE A 1 89 ? 131.243 8.722 19.474 1.00 12.79 87 ILE A N 1
ATOM 670 C CA . ILE A 1 89 ? 132.175 7.721 18.946 1.00 13.01 87 ILE A CA 1
ATOM 671 C C . ILE A 1 89 ? 131.628 6.982 17.727 1.00 13.17 87 ILE A C 1
ATOM 672 O O . ILE A 1 89 ? 132.333 6.205 17.112 1.00 12.91 87 ILE A O 1
ATOM 677 N N . ALA A 1 90 ? 130.382 7.245 17.361 1.00 11.69 88 ALA A N 1
ATOM 678 C CA . ALA A 1 90 ? 129.794 6.553 16.220 1.00 12.04 88 ALA A CA 1
ATOM 679 C C . ALA A 1 90 ? 128.538 7.282 15.789 1.00 12.20 88 ALA A C 1
ATOM 680 O O . ALA A 1 90 ? 127.989 8.085 16.550 1.00 12.50 88 ALA A O 1
ATOM 682 N N . THR A 1 91 ? 128.099 6.995 14.568 1.00 12.61 89 THR A N 1
ATOM 683 C CA . THR A 1 91 ? 126.841 7.502 14.040 1.00 12.93 89 THR A CA 1
ATOM 684 C C . THR A 1 91 ? 125.969 6.351 13.570 1.00 13.23 89 THR A C 1
ATOM 685 O O . THR A 1 91 ? 126.477 5.378 13.010 1.00 13.80 89 THR A O 1
ATOM 689 N N . THR A 1 92 ? 124.662 6.470 13.796 1.00 13.53 90 THR A N 1
ATOM 690 C CA . THR A 1 92 ? 123.690 5.544 13.222 1.00 12.80 90 THR A CA 1
ATOM 691 C C . THR A 1 92 ? 122.456 6.357 12.887 1.00 14.35 90 THR A C 1
ATOM 692 O O . THR A 1 92 ? 122.300 7.456 13.434 1.00 14.01 90 THR A O 1
ATOM 696 N N . ASP A 1 93 ? 121.605 5.824 12.002 1.00 13.16 91 ASP A N 1
ATOM 697 C CA . ASP A 1 93 ? 120.238 6.304 11.784 1.00 12.77 91 ASP A CA 1
ATOM 698 C C . ASP A 1 93 ? 120.163 7.617 11.002 1.00 12.22 91 ASP A C 1
ATOM 699 O O . ASP A 1 93 ? 121.174 8.284 10.754 1.00 14.14 91 ASP A O 1
ATOM 704 N N . LEU A 1 94 ? 118.952 7.992 10.601 1.00 13.31 92 LEU A N 1
ATOM 705 C CA . LEU A 1 94 ? 118.699 9.367 10.185 1.00 12.83 92 LEU A CA 1
ATOM 706 C C . LEU A 1 94 ? 118.939 10.266 11.390 1.00 12.81 92 LEU A C 1
ATOM 707 O O . LEU A 1 94 ? 118.700 9.856 12.518 1.00 14.41 92 LEU A O 1
ATOM 712 N N . PRO A 1 95 ? 119.392 11.511 11.159 1.00 13.47 93 PRO A N 1
ATOM 713 C CA . PRO A 1 95 ? 119.681 12.099 9.849 1.00 13.05 93 PRO A CA 1
ATOM 714 C C . PRO A 1 95 ? 121.088 11.785 9.327 1.00 14.85 93 PRO A C 1
ATOM 715 O O . PRO A 1 95 ? 121.405 12.147 8.194 1.00 18.28 93 PRO A O 1
ATOM 719 N N . THR A 1 96 ? 121.917 11.120 10.121 1.00 14.31 94 THR A N 1
ATOM 720 C CA . THR A 1 96 ? 123.320 10.981 9.753 1.00 14.81 94 THR A CA 1
ATOM 721 C C . THR A 1 96 ? 123.569 10.042 8.579 1.00 15.21 94 THR A C 1
ATOM 722 O O . THR A 1 96 ? 124.529 10.226 7.834 1.00 17.30 94 THR A O 1
ATOM 726 N N . CYS A 1 97 ? 122.733 9.021 8.424 1.00 16.46 95 CYS A N 1
ATOM 727 C CA . CYS A 1 97 ? 123.126 7.911 7.559 1.00 17.86 95 CYS A CA 1
ATOM 728 C C . CYS A 1 97 ? 123.346 8.321 6.101 1.00 18.28 95 CYS A C 1
ATOM 729 O O . CYS A 1 97 ? 124.260 7.821 5.461 1.00 18.97 95 CYS A O 1
ATOM 732 N N . GLY A 1 98 ? 122.558 9.273 5.610 1.00 18.21 96 GLY A N 1
ATOM 733 C CA . GLY A 1 98 ? 122.718 9.784 4.259 1.00 19.33 96 GLY A CA 1
ATOM 734 C C . GLY A 1 98 ? 124.016 10.540 4.020 1.00 19.24 96 GLY A C 1
ATOM 735 O O . GLY A 1 98 ? 124.403 10.764 2.871 1.00 21.56 96 GLY A O 1
ATOM 736 N N . PHE A 1 99 ? 124.691 10.922 5.101 1.00 17.22 97 PHE A N 1
ATOM 737 C CA . PHE A 1 99 ? 125.957 11.643 5.012 1.00 16.08 97 PHE A CA 1
ATOM 738 C C . PHE A 1 99 ? 127.162 10.708 5.065 1.00 15.17 97 PHE A C 1
ATOM 739 O O . PHE A 1 99 ? 128.281 11.172 5.259 1.00 17.09 97 PHE A O 1
ATOM 747 N N . TYR A 1 100 ? 126.946 9.403 4.898 1.00 15.59 98 TYR A N 1
ATOM 748 C CA . TYR A 1 100 ? 128.035 8.443 5.111 1.00 16.96 98 TYR A CA 1
ATOM 749 C C . TYR A 1 100 ? 129.294 8.728 4.290 1.00 17.06 98 TYR A C 1
ATOM 750 O O . TYR A 1 100 ? 130.400 8.570 4.807 1.00 18.20 98 TYR A O 1
ATOM 759 N N . LYS A 1 101 ? 129.124 9.179 3.055 1.00 18.65 99 LYS A N 1
ATOM 760 C CA . LYS A 1 101 ? 130.296 9.514 2.235 1.00 21.81 99 LYS A CA 1
ATOM 761 C C . LYS A 1 101 ? 131.064 10.698 2.815 1.00 20.68 99 LYS A C 1
ATOM 762 O O . LYS A 1 101 ? 132.296 10.706 2.842 1.00 22.91 99 LYS A O 1
ATOM 768 N N . ASP A 1 102 ? 130.395 11.667 3.181 1.00 20.52 100 ASP A N 1
ATOM 769 C CA . ASP A 1 102 ? 131.046 12.833 3.768 1.00 19.86 100 ASP A CA 1
ATOM 770 C C . ASP A 1 102 ? 131.719 12.484 5.091 1.00 16.65 100 ASP A C 1
ATOM 771 O O . ASP A 1 102 ? 132.844 12.914 5.361 1.00 17.04 100 ASP A O 1
ATOM 776 N N . LEU A 1 103 ? 131.026 11.704 5.913 1.00 15.66 101 LEU A N 1
ATOM 777 C CA . LEU A 1 103 ? 131.610 11.238 7.167 1.00 14.22 101 LEU A CA 1
ATOM 778 C C . LEU A 1 103 ? 132.897 10.430 6.946 1.00 14.80 101 LEU A C 1
ATOM 779 O O . LEU A 1 103 ? 133.846 10.540 7.720 1.00 15.72 101 LEU A O 1
ATOM 784 N N . MET A 1 104 ? 132.934 9.628 5.885 1.00 15.60 102 MET A N 1
ATOM 785 C CA . MET A 1 104 ? 134.135 8.860 5.574 1.00 15.22 102 MET A CA 1
ATOM 786 C C . MET A 1 104 ? 135.305 9.781 5.263 1.00 17.03 102 MET A C 1
ATOM 787 O O . MET A 1 104 ? 136.446 9.460 5.575 1.00 18.51 102 MET A O 1
ATOM 792 N N . ASN A 1 105 ? 135.018 10.921 4.639 1.00 17.65 103 ASN A N 1
ATOM 793 C CA . ASN A 1 105 ? 136.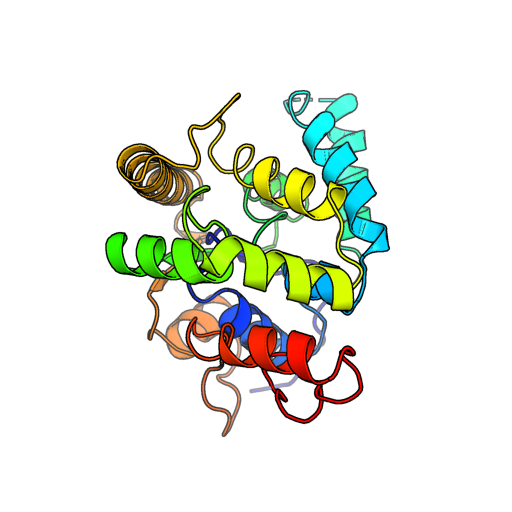055 11.914 4.357 1.00 18.85 103 ASN A CA 1
ATOM 794 C C . ASN A 1 105 ? 136.533 12.642 5.615 1.00 18.70 103 ASN A C 1
ATOM 795 O O . ASN A 1 105 ? 137.733 12.869 5.796 1.00 21.75 103 ASN A O 1
ATOM 800 N N . ILE A 1 106 ? 135.591 12.996 6.484 1.00 16.21 104 ILE A N 1
ATOM 801 C CA . ILE A 1 106 ? 135.906 13.737 7.697 1.00 17.98 104 ILE A CA 1
ATOM 802 C C . ILE A 1 106 ? 136.664 12.849 8.684 1.00 17.29 104 ILE A C 1
ATOM 803 O O . ILE A 1 106 ? 137.573 13.300 9.382 1.00 19.17 104 ILE A O 1
ATOM 808 N N . TYR A 1 107 ? 136.294 11.573 8.710 1.00 16.07 105 TYR A N 1
ATOM 809 C CA . TYR A 1 107 ? 136.866 10.611 9.641 1.00 16.30 105 TYR A CA 1
ATOM 810 C C . TYR A 1 107 ? 137.479 9.463 8.853 1.00 16.64 105 TYR A C 1
ATOM 811 O O . TYR A 1 107 ? 136.892 8.378 8.762 1.00 16.40 105 TYR A O 1
ATOM 820 N N . PRO A 1 108 ? 138.667 9.691 8.275 1.00 17.33 106 PRO A N 1
ATOM 821 C CA . PRO A 1 108 ? 139.254 8.697 7.369 1.00 19.45 106 PRO A CA 1
ATOM 822 C C . PRO A 1 108 ? 139.638 7.401 8.072 1.00 17.08 106 PRO A C 1
ATOM 823 O O . PRO A 1 108 ? 139.827 6.388 7.415 1.00 19.74 106 PRO A O 1
ATOM 827 N N . ASN A 1 109 ? 139.741 7.431 9.393 1.00 16.91 107 ASN A N 1
ATOM 828 C CA . ASN A 1 109 ? 140.076 6.229 10.153 1.00 17.36 107 ASN A CA 1
ATOM 829 C C . ASN A 1 109 ? 138.872 5.524 10.756 1.00 16.18 107 ASN A C 1
ATOM 830 O O . ASN A 1 109 ? 139.022 4.589 11.543 1.00 16.93 107 ASN A O 1
ATOM 835 N N . ALA A 1 110 ? 137.677 5.976 10.395 1.00 15.71 108 ALA A N 1
ATOM 836 C CA . ALA A 1 110 ? 136.460 5.309 10.846 1.00 14.16 108 ALA A CA 1
ATOM 837 C C . ALA A 1 110 ? 136.102 4.161 9.926 1.00 15.26 108 ALA A C 1
ATOM 838 O O . ALA A 1 110 ? 136.316 4.230 8.709 1.00 18.21 108 ALA A O 1
ATOM 840 N N . LYS A 1 111 ? 135.520 3.118 10.503 1.00 16.08 109 LYS A N 1
ATOM 841 C CA . LYS A 1 111 ? 135.029 2.001 9.716 1.00 17.94 109 LYS A CA 1
ATOM 842 C C . LYS A 1 111 ? 133.549 2.189 9.458 1.00 15.85 109 LYS A C 1
ATOM 843 O O . LYS A 1 111 ? 132.884 2.950 10.164 1.00 17.72 109 LYS A O 1
ATOM 849 N N . VAL A 1 112 ? 133.035 1.498 8.449 1.00 14.82 110 VAL A N 1
ATOM 850 C CA . VAL A 1 112 ? 131.655 1.699 8.020 1.00 14.65 110 VAL A CA 1
ATOM 851 C C . VAL A 1 112 ? 130.846 0.413 8.171 1.00 13.42 110 VAL A C 1
ATOM 852 O O . VAL A 1 112 ? 131.328 -0.673 7.853 1.00 14.73 110 VAL A O 1
ATOM 856 N N . LEU A 1 113 ? 129.617 0.560 8.658 1.00 13.92 111 LEU A N 1
ATOM 857 C CA . LEU A 1 113 ? 128.682 -0.539 8.819 1.00 13.17 111 LEU A CA 1
ATOM 858 C C . LEU A 1 113 ? 127.472 -0.285 7.938 1.00 12.98 111 LEU A C 1
ATOM 859 O O . LEU A 1 113 ? 127.117 0.866 7.657 1.00 15.42 111 LEU A O 1
ATOM 864 N N . LEU A 1 114 ? 126.831 -1.360 7.505 1.00 13.46 112 LEU A N 1
ATOM 865 C CA . LEU A 1 114 ? 125.533 -1.249 6.846 1.00 13.60 112 LEU A CA 1
ATOM 866 C C . LEU A 1 114 ? 124.618 -2.281 7.454 1.00 14.04 112 LEU A C 1
ATOM 867 O O . LEU A 1 114 ? 124.881 -3.474 7.362 1.00 16.67 112 LEU A O 1
ATOM 872 N N . THR A 1 115 ? 123.562 -1.820 8.118 1.00 14.36 113 THR A N 1
ATOM 873 C CA . THR A 1 115 ? 122.565 -2.719 8.663 1.00 15.42 113 THR A CA 1
ATOM 874 C C . THR A 1 115 ? 121.460 -2.923 7.625 1.00 14.48 113 THR A C 1
ATOM 875 O O . THR A 1 115 ? 120.998 -1.974 7.010 1.00 15.22 113 THR A O 1
ATOM 879 N N . ILE A 1 116 ? 121.054 -4.170 7.417 1.00 15.80 114 ILE A N 1
ATOM 880 C CA . ILE A 1 116 ? 120.023 -4.488 6.433 1.00 14.89 114 ILE A CA 1
ATOM 881 C C . ILE A 1 116 ? 119.078 -5.568 6.950 1.00 14.61 114 ILE A C 1
ATOM 882 O O . ILE A 1 116 ? 119.366 -6.246 7.944 1.00 15.88 114 ILE A O 1
ATOM 887 N N . ARG A 1 117 ? 117.963 -5.741 6.249 1.00 13.69 115 ARG A N 1
ATOM 888 C CA . ARG A 1 117 ? 116.989 -6.779 6.569 1.00 13.91 115 ARG A CA 1
ATOM 889 C C . ARG A 1 117 ? 116.073 -6.961 5.369 1.00 14.00 115 ARG A C 1
ATOM 890 O O . ARG A 1 117 ? 116.151 -6.218 4.390 1.00 15.31 115 ARG A O 1
ATOM 898 N N . ASP A 1 118 ? 115.183 -7.934 5.463 1.00 14.20 116 ASP A N 1
ATOM 899 C CA . ASP A 1 118 ? 114.147 -8.144 4.460 1.00 14.36 116 ASP A CA 1
ATOM 900 C C . ASP A 1 118 ? 113.380 -6.846 4.164 1.00 13.68 116 ASP A C 1
ATOM 901 O O . ASP A 1 118 ? 112.916 -6.162 5.090 1.00 14.35 116 ASP A O 1
ATOM 906 N N . LYS A 1 119 ? 113.213 -6.524 2.884 1.00 14.08 117 LYS A N 1
ATOM 907 C CA . LYS A 1 119 ? 112.666 -5.221 2.502 1.00 14.08 117 LYS A CA 1
ATOM 908 C C . LYS A 1 119 ? 111.209 -5.054 2.913 1.00 13.29 117 LYS A C 1
ATOM 909 O O . LYS A 1 119 ? 110.789 -3.956 3.254 1.00 13.06 117 LYS A O 1
ATOM 915 N N . TYR A 1 120 ? 110.361 -6.190 2.839 1.00 14.50 118 TYR A N 1
ATOM 916 C CA . TYR A 1 120 ? 108.998 -6.019 3.318 1.00 14.98 118 TYR A CA 1
ATOM 917 C C . TYR A 1 120 ? 108.934 -5.903 4.840 1.00 13.31 118 TYR A C 1
ATOM 918 O O . TYR A 1 120 ? 108.164 -5.098 5.368 1.00 14.91 118 TYR A O 1
ATOM 927 N N . ASP A 1 121 ? 109.725 -6.581 5.565 1.00 13.93 119 ASP A N 1
ATOM 928 C CA . ASP A 1 121 ? 109.742 -6.392 7.013 1.00 13.87 119 ASP A CA 1
ATOM 929 C C . ASP A 1 121 ? 110.142 -4.952 7.347 1.00 12.00 119 ASP A C 1
ATOM 930 O O . ASP A 1 121 ? 109.583 -4.340 8.258 1.00 13.09 119 ASP A O 1
ATOM 935 N N . TRP A 1 122 ? 111.122 -4.428 6.610 1.00 12.55 120 TRP A N 1
ATOM 936 C CA . TRP A 1 122 ? 111.553 -3.054 6.776 1.00 12.50 120 TRP A CA 1
ATOM 937 C C . TRP A 1 122 ? 110.401 -2.086 6.540 1.00 10.93 120 TRP A C 1
ATOM 938 O O . TRP A 1 122 ? 110.140 -1.201 7.351 1.00 12.84 120 TRP A O 1
ATOM 949 N N . LEU A 1 123 ? 109.712 -2.251 5.418 1.00 12.21 121 LEU A N 1
ATOM 950 C CA . LEU A 1 123 ? 108.631 -1.339 5.065 1.00 13.35 121 LEU A CA 1
ATOM 951 C C . LEU A 1 123 ? 107.517 -1.380 6.110 1.00 12.82 121 LEU A C 1
ATOM 952 O O . LEU A 1 123 ? 107.008 -0.340 6.523 1.00 13.34 121 LEU A O 1
ATOM 957 N N . HIS A 1 124 ? 107.123 -2.587 6.510 1.00 12.47 122 HIS A N 1
ATOM 958 C CA . HIS A 1 124 ? 106.093 -2.767 7.527 1.00 13.86 122 HIS A CA 1
ATOM 959 C C . HIS A 1 124 ? 106.482 -2.010 8.792 1.00 13.00 122 HIS A C 1
ATOM 960 O O . HIS A 1 124 ? 105.690 -1.251 9.340 1.00 15.13 122 HIS A O 1
ATOM 967 N N . SER A 1 125 ? 107.718 -2.209 9.232 1.00 12.11 123 SER A N 1
ATOM 968 C CA . SER A 1 125 ? 108.224 -1.562 10.430 1.00 12.78 123 SER A CA 1
ATOM 969 C C . SER A 1 125 ? 108.238 -0.030 10.267 1.00 13.19 123 SER A C 1
ATOM 970 O O . SER A 1 125 ? 107.804 0.714 11.156 1.00 13.07 123 SER A O 1
ATOM 973 N N . LEU A 1 126 ? 108.734 0.442 9.122 1.00 12.00 124 LEU A N 1
ATOM 974 C CA . LEU A 1 126 ? 108.741 1.875 8.843 1.00 11.70 124 LEU A CA 1
ATOM 975 C C . LEU A 1 126 ? 107.336 2.489 8.913 1.00 11.92 124 LEU A C 1
ATOM 976 O O . LEU A 1 126 ? 107.156 3.563 9.497 1.00 13.55 124 LEU A O 1
ATOM 981 N N . ARG A 1 127 ? 106.352 1.793 8.344 1.00 11.93 125 ARG A N 1
ATOM 982 C CA . ARG A 1 127 ? 104.975 2.288 8.313 1.00 14.15 125 ARG A CA 1
ATOM 983 C C . ARG A 1 127 ? 104.337 2.354 9.701 1.00 14.23 125 ARG A C 1
ATOM 984 O O . ARG A 1 127 ? 103.420 3.146 9.929 1.00 16.96 125 ARG A O 1
ATOM 992 N N . LYS A 1 128 ? 104.818 1.523 10.622 1.00 14.33 126 LYS A N 1
ATOM 993 C CA . LYS A 1 128 ? 104.265 1.491 11.969 1.00 16.59 126 LYS A CA 1
ATOM 994 C C . LYS A 1 128 ? 104.859 2.541 12.890 1.00 16.90 126 LYS A C 1
ATOM 995 O O . LYS A 1 128 ? 104.254 2.897 13.900 1.00 18.88 126 LYS A O 1
ATOM 1001 N N . VAL A 1 129 ? 106.051 3.026 12.553 1.00 16.22 127 VAL A N 1
ATOM 1002 C CA . VAL A 1 129 ? 106.818 3.840 13.488 1.00 17.64 127 VAL A CA 1
ATOM 1003 C C . VAL A 1 129 ? 107.222 5.204 12.930 1.00 15.70 127 VAL A C 1
ATOM 1004 O O . VAL A 1 129 ? 107.031 6.229 13.585 1.00 19.62 127 VAL A O 1
ATOM 1008 N N . VAL A 1 130 ? 107.790 5.213 11.728 1.00 15.92 128 VAL A N 1
ATOM 1009 C CA . VAL A 1 130 ? 108.457 6.399 11.215 1.00 17.19 128 VAL A CA 1
ATOM 1010 C C . VAL A 1 130 ? 107.627 7.133 10.168 1.00 16.92 128 VAL A C 1
ATOM 1011 O O . VAL A 1 130 ? 107.575 8.362 10.157 1.00 20.94 128 VAL A O 1
ATOM 1015 N N . LEU A 1 131 ? 106.964 6.380 9.297 1.00 16.11 129 LEU A N 1
ATOM 1016 C CA . LEU A 1 131 ? 106.332 6.966 8.132 1.00 15.86 129 LEU A CA 1
ATOM 1017 C C . LEU A 1 131 ? 105.025 6.251 7.801 1.00 15.04 129 LEU A C 1
ATOM 1018 O O . LEU A 1 131 ? 104.928 5.578 6.781 1.00 16.02 129 LEU A O 1
ATOM 1023 N N . PRO A 1 132 ? 104.011 6.383 8.667 1.00 16.35 130 PRO A N 1
ATOM 1024 C CA . PRO A 1 132 ? 102.707 5.809 8.325 1.00 17.22 130 PRO A CA 1
ATOM 1025 C C . PRO A 1 132 ? 102.141 6.468 7.078 1.00 18.74 130 PRO A C 1
ATOM 1026 O O . PRO A 1 132 ? 102.485 7.618 6.769 1.00 18.77 130 PRO A O 1
ATOM 1030 N N . LYS A 1 133 ? 101.282 5.757 6.359 1.00 18.75 131 LYS A N 1
ATOM 1031 C CA . LYS A 1 133 ? 100.575 6.370 5.240 1.00 19.50 131 LYS A CA 1
ATOM 1032 C C . LYS A 1 133 ? 99.698 7.494 5.771 1.00 18.44 131 LYS A C 1
ATOM 1033 O O . LYS A 1 133 ? 99.240 7.447 6.913 1.00 19.86 131 LYS A O 1
ATOM 1039 N N A SER A 1 134 ? 99.451 8.496 4.936 0.55 20.76 132 SER A N 1
ATOM 1040 N N B SER A 1 134 ? 99.467 8.504 4.938 0.45 21.45 132 SER A N 1
ATOM 1041 C CA A SER A 1 134 ? 98.712 9.685 5.361 0.55 22.43 132 SER A CA 1
ATOM 1042 C CA B SER A 1 134 ? 98.697 9.681 5.339 0.45 23.65 132 SER A CA 1
ATOM 1043 C C A SER A 1 134 ? 97.268 9.401 5.788 0.55 24.15 132 SER A C 1
ATOM 1044 C C B SER A 1 134 ? 97.313 9.329 5.877 0.45 24.79 132 SER A C 1
ATOM 1045 O O A SER A 1 134 ? 96.684 10.168 6.555 0.55 26.99 132 SER A O 1
ATOM 1046 O O B SER A 1 134 ? 96.821 9.968 6.807 0.45 26.30 132 SER A O 1
ATOM 1051 N N . ASN A 1 135 ? 96.694 8.307 5.297 1.00 26.10 133 ASN A N 1
ATOM 1052 C CA . ASN A 1 135 ? 95.325 7.934 5.660 1.00 26.63 133 ASN A CA 1
ATOM 1053 C C . ASN A 1 135 ? 95.231 6.855 6.740 1.00 26.65 133 ASN A C 1
ATOM 1054 O O . ASN A 1 135 ? 94.147 6.351 7.044 1.00 30.93 133 ASN A O 1
ATOM 1059 N N . ASP A 1 136 ? 96.373 6.506 7.318 1.00 22.16 134 ASP A N 1
ATOM 1060 C CA . ASP A 1 136 ? 96.421 5.535 8.401 1.00 20.84 134 ASP A CA 1
ATOM 1061 C C . ASP A 1 136 ? 96.037 6.233 9.704 1.00 20.11 134 ASP A C 1
ATOM 1062 O O . ASP A 1 136 ? 96.689 7.190 10.101 1.00 19.69 134 ASP A O 1
ATOM 1067 N N . PRO A 1 137 ? 94.975 5.755 10.378 1.00 20.55 135 PRO A N 1
ATOM 1068 C CA . PRO A 1 137 ? 94.559 6.368 11.647 1.00 21.47 135 PRO A CA 1
ATOM 1069 C C . PRO A 1 137 ? 95.664 6.391 12.700 1.00 19.92 135 PRO A C 1
ATOM 1070 O O . PRO A 1 137 ? 95.660 7.266 13.570 1.00 19.21 135 PRO A O 1
ATOM 1074 N N . TRP A 1 138 ? 96.604 5.455 12.618 1.00 18.13 136 TRP A N 1
ATOM 1075 C CA . TRP A 1 138 ? 97.682 5.398 13.593 1.00 18.00 136 TRP A CA 1
ATOM 1076 C C . TRP A 1 138 ? 98.563 6.650 13.527 1.00 18.11 136 TRP A C 1
ATOM 1077 O O . TRP A 1 138 ? 99.176 7.040 14.522 1.00 17.50 136 TRP A O 1
ATOM 1088 N N . LYS A 1 139 ? 98.608 7.288 12.361 1.00 17.30 137 LYS A N 1
ATOM 1089 C CA . LYS A 1 139 ? 99.364 8.529 12.217 1.00 16.88 137 LYS A CA 1
ATOM 1090 C C . LYS A 1 139 ? 98.939 9.597 13.229 1.00 17.34 137 LYS A C 1
ATOM 1091 O O . LYS A 1 139 ? 99.770 10.350 13.738 1.00 18.09 137 LYS A O 1
ATOM 1097 N N . LEU A 1 140 ? 97.646 9.654 13.530 1.00 17.52 138 LEU A N 1
ATOM 1098 C CA . LEU A 1 140 ? 97.152 10.639 14.481 1.00 18.60 138 LEU A CA 1
ATOM 1099 C C . LEU A 1 140 ? 97.623 10.332 15.896 1.00 17.61 138 LEU A C 1
ATOM 1100 O O . LEU A 1 140 ? 97.832 11.244 16.696 1.00 18.63 138 LEU A O 1
ATOM 1105 N N . LYS A 1 141 ? 97.784 9.049 16.209 1.00 16.72 139 LYS A N 1
ATOM 1106 C CA . LYS A 1 141 ? 98.277 8.656 17.523 1.00 17.37 139 LYS A CA 1
ATOM 1107 C C . LYS A 1 141 ? 99.753 9.009 17.651 1.00 15.47 139 LYS A C 1
ATOM 1108 O O . LYS A 1 141 ? 100.191 9.512 18.685 1.00 16.39 139 LYS A O 1
ATOM 1114 N N . ILE A 1 142 ? 100.524 8.742 16.597 1.00 16.29 140 ILE A N 1
ATOM 1115 C CA . ILE A 1 142 ? 101.933 9.136 16.593 1.00 15.49 140 ILE A CA 1
ATOM 1116 C C . ILE A 1 142 ? 102.062 10.645 16.821 1.00 16.89 140 ILE A C 1
ATOM 1117 O O . ILE A 1 142 ? 102.865 11.091 17.6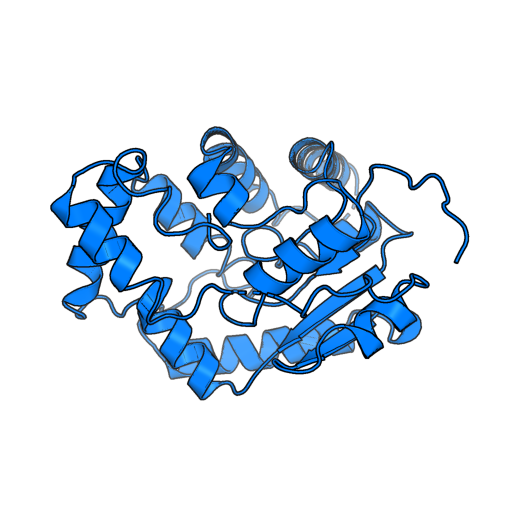33 1.00 16.55 140 ILE A O 1
ATOM 1122 N N . GLU A 1 143 ? 101.247 11.426 16.117 1.00 16.26 141 GLU A N 1
ATOM 1123 C CA . GLU A 1 143 ? 101.302 12.882 16.244 1.00 16.63 141 GLU A CA 1
ATOM 1124 C C . GLU A 1 143 ? 100.972 13.346 17.663 1.00 16.32 141 GLU A C 1
ATOM 1125 O O . GLU A 1 143 ? 101.601 14.261 18.178 1.00 17.68 141 GLU A O 1
ATOM 1131 N N . GLU A 1 144 ? 100.004 12.694 18.302 1.00 16.50 142 GLU A N 1
ATOM 1132 C CA . GLU A 1 144 ? 99.646 13.023 19.677 1.00 16.50 142 GLU A CA 1
ATOM 1133 C C . GLU A 1 144 ? 100.800 12.720 20.640 1.00 15.45 142 GLU A C 1
ATOM 1134 O O . GLU A 1 144 ? 101.121 13.525 21.514 1.00 16.58 142 GLU A O 1
ATOM 1140 N N . GLY A 1 145 ? 101.421 11.553 20.476 1.00 15.27 143 GLY A N 1
ATOM 1141 C CA . GLY A 1 145 ? 102.566 11.185 21.290 1.00 16.07 143 GLY A CA 1
ATOM 1142 C C . GLY A 1 145 ? 103.752 12.098 21.047 1.00 13.59 143 GLY A C 1
ATOM 1143 O O . GLY A 1 145 ? 104.469 12.471 21.983 1.00 15.51 143 GLY A O 1
ATOM 1144 N N . ASP A 1 146 ? 103.956 12.469 19.786 1.00 15.78 144 ASP A N 1
ATOM 1145 C CA . ASP A 1 146 ? 105.030 13.396 19.427 1.00 16.79 144 ASP A CA 1
ATOM 1146 C C . ASP A 1 146 ? 104.896 14.735 20.151 1.00 16.30 144 ASP A C 1
ATOM 1147 O O . ASP A 1 146 ? 105.891 15.296 20.607 1.00 16.64 144 ASP A O 1
ATOM 1152 N N . LYS A 1 147 ? 103.668 15.246 20.250 1.00 16.08 145 LYS A N 1
ATOM 1153 C CA . LYS A 1 147 ? 103.434 16.504 20.949 1.00 17.96 145 LYS A CA 1
ATOM 1154 C C . LYS A 1 147 ? 103.845 16.400 22.410 1.00 15.33 145 LYS A C 1
ATOM 1155 O O . LYS A 1 147 ? 104.386 17.353 22.974 1.00 16.27 145 LYS A O 1
ATOM 1161 N N . VAL A 1 148 ? 103.588 15.248 23.024 1.00 14.95 146 VAL A N 1
ATOM 1162 C CA . VAL A 1 148 ? 103.974 15.048 24.415 1.00 16.00 146 VAL A CA 1
ATOM 1163 C C . VAL A 1 148 ? 105.488 15.196 24.569 1.00 16.40 146 VAL A C 1
ATOM 1164 O O . VAL A 1 148 ? 105.973 15.737 25.564 1.00 18.67 146 VAL A O 1
ATOM 1168 N N . LEU A 1 149 ? 106.230 14.743 23.561 1.00 16.24 147 LEU A N 1
ATOM 1169 C CA . LEU A 1 149 ? 107.691 14.839 23.562 1.00 17.47 147 LEU A CA 1
ATOM 1170 C C . LEU A 1 149 ? 108.244 16.199 23.138 1.00 18.17 147 LEU A C 1
ATOM 1171 O O . LEU A 1 149 ? 109.450 16.413 23.169 1.00 21.03 147 LEU A O 1
ATOM 1176 N N . GLY A 1 150 ? 107.369 17.110 22.728 1.00 17.00 148 GLY A N 1
ATOM 1177 C CA . GLY A 1 150 ? 107.806 18.427 22.300 1.00 17.88 148 GLY A CA 1
ATOM 1178 C C . GLY A 1 150 ? 108.239 18.486 20.847 1.00 17.74 148 GLY A C 1
ATOM 1179 O O . GLY A 1 150 ? 108.859 19.463 20.421 1.00 21.08 148 GLY A O 1
ATOM 1180 N N . LEU A 1 151 ? 107.895 17.458 20.077 1.00 16.52 149 LEU A N 1
ATOM 1181 C CA . LEU A 1 151 ? 108.225 17.416 18.656 1.00 16.71 149 LEU A CA 1
ATOM 1182 C C . LEU A 1 151 ? 107.123 18.063 17.830 1.00 20.53 149 LEU A C 1
ATOM 1183 O O . LEU A 1 151 ? 105.949 17.727 17.970 1.00 25.23 149 LEU A O 1
ATOM 1188 N N . ASN A 1 152 ? 107.509 18.991 16.966 1.00 23.76 150 ASN A N 1
ATOM 1189 C CA . ASN A 1 152 ? 106.549 19.694 16.124 1.00 27.54 150 ASN A CA 1
ATOM 1190 C C . ASN A 1 152 ? 106.834 19.489 14.640 1.00 26.48 150 ASN A C 1
ATOM 1191 O O . ASN A 1 152 ? 107.549 18.565 14.263 1.00 25.51 150 ASN A O 1
ATOM 1196 N N . SER A 1 153 ? 106.281 20.358 13.801 1.00 26.86 151 SER A N 1
ATOM 1197 C CA . SER A 1 153 ? 106.392 20.182 12.358 1.00 28.98 151 SER A CA 1
ATOM 1198 C C . SER A 1 153 ? 107.836 20.213 11.862 1.00 28.00 151 SER A C 1
ATOM 1199 O O . SER A 1 153 ? 108.148 19.616 10.833 1.00 29.54 151 SER A O 1
ATOM 1202 N N . ASP A 1 154 ? 108.714 20.897 12.595 1.00 25.99 152 ASP A N 1
ATOM 1203 C CA . ASP A 1 154 ? 110.128 20.956 12.214 1.00 25.76 152 ASP A CA 1
ATOM 1204 C C . ASP A 1 154 ? 110.784 19.591 12.335 1.00 22.04 152 ASP A C 1
ATOM 1205 O O . ASP A 1 154 ? 111.683 19.255 11.570 1.00 21.88 152 ASP A O 1
ATOM 1210 N N . PHE A 1 155 ? 110.332 18.801 13.299 1.00 20.46 153 PHE A N 1
ATOM 1211 C CA . PHE A 1 155 ? 110.810 17.435 13.420 1.00 18.72 153 PHE A CA 1
ATOM 1212 C C . PHE A 1 155 ? 110.388 16.599 12.203 1.00 20.42 153 PHE A C 1
ATOM 1213 O O . PHE A 1 155 ? 111.192 15.862 11.643 1.00 20.06 153 PHE A O 1
ATOM 1221 N N . TYR A 1 156 ? 109.131 16.721 11.786 1.00 21.71 154 TYR A N 1
ATOM 1222 C CA . TYR A 1 156 ? 108.656 15.970 10.621 1.00 23.28 154 TYR A CA 1
ATOM 1223 C C . TYR A 1 156 ? 109.370 16.381 9.341 1.00 23.02 154 TYR A C 1
ATOM 1224 O O . TYR A 1 156 ? 109.658 15.544 8.484 1.00 24.73 154 TYR A O 1
ATOM 1233 N N . LYS A 1 157 ? 109.643 17.675 9.217 1.00 21.95 155 LYS A N 1
ATOM 1234 C CA . LYS A 1 157 ? 110.404 18.195 8.090 1.00 21.72 155 LYS A CA 1
ATOM 1235 C C . LYS A 1 157 ? 111.797 17.577 8.063 1.00 18.87 155 LYS A C 1
ATOM 1236 O O . LYS A 1 157 ? 112.275 17.157 7.010 1.00 20.19 155 LYS A O 1
ATOM 1242 N N . LEU A 1 158 ? 112.454 17.527 9.216 1.00 17.40 156 LEU A N 1
ATOM 1243 C CA . LEU A 1 158 ? 113.773 16.918 9.276 1.00 17.33 156 LEU A CA 1
ATOM 1244 C C . LEU A 1 158 ? 113.730 15.439 8.891 1.00 17.38 156 LEU A C 1
ATOM 1245 O O . LEU A 1 158 ? 114.581 14.967 8.143 1.00 18.09 156 LEU A O 1
ATOM 1250 N N . THR A 1 159 ? 112.738 14.710 9.391 1.00 17.83 157 THR A N 1
ATOM 1251 C CA . THR A 1 159 ? 112.619 13.292 9.059 1.00 20.21 157 THR A CA 1
ATOM 1252 C C . THR A 1 159 ? 112.482 13.106 7.550 1.00 19.80 157 THR A C 1
ATOM 1253 O O . THR A 1 159 ? 113.205 12.328 6.930 1.00 20.74 157 THR A O 1
ATOM 1257 N N . GLU A 1 160 ? 111.548 13.838 6.962 1.00 18.41 158 GLU A N 1
ATOM 1258 C CA . GLU A 1 160 ? 111.329 13.759 5.525 1.00 18.39 158 GLU A CA 1
ATOM 1259 C C . GLU A 1 160 ? 112.536 14.199 4.711 1.00 19.33 158 GLU A C 1
ATOM 1260 O O . GLU A 1 160 ? 112.910 13.536 3.745 1.00 19.76 158 GLU A O 1
ATOM 1266 N N . ASP A 1 161 ? 113.132 15.327 5.083 1.00 17.52 159 ASP A N 1
ATOM 1267 C CA . ASP A 1 161 ? 114.246 15.849 4.306 1.00 18.11 159 ASP A CA 1
ATOM 1268 C C . ASP A 1 161 ? 115.484 14.973 4.432 1.00 16.73 159 ASP A C 1
ATOM 1269 O O . ASP A 1 161 ? 116.268 14.866 3.498 1.00 18.22 159 ASP A O 1
ATOM 1274 N N A SER A 1 162 ? 115.663 14.339 5.583 0.51 16.48 160 SER A N 1
ATOM 1275 N N B SER A 1 162 ? 115.653 14.362 5.602 0.49 16.33 160 SER A N 1
ATOM 1276 C CA A SER A 1 162 ? 116.829 13.480 5.757 0.51 16.16 160 SER A CA 1
ATOM 1277 C CA B SER A 1 162 ? 116.760 13.439 5.842 0.49 16.04 160 SER A CA 1
ATOM 1278 C C A SER A 1 162 ? 116.648 12.126 5.069 0.51 17.07 160 SER A C 1
ATOM 1279 C C B SER A 1 162 ? 116.619 12.215 4.966 0.49 15.90 160 SER A C 1
ATOM 1280 O O A SER A 1 162 ? 117.625 11.494 4.673 0.51 18.58 160 SER A O 1
ATOM 1281 O O B SER A 1 162 ? 117.585 11.748 4.365 0.49 15.30 160 SER A O 1
ATOM 1286 N N . LEU A 1 163 ? 115.401 11.693 4.907 1.00 16.61 161 LEU A N 1
ATOM 1287 C CA . LEU A 1 163 ? 115.118 10.508 4.115 1.00 17.56 161 LEU A CA 1
ATOM 1288 C C . LEU A 1 163 ? 115.328 10.820 2.628 1.00 17.81 161 LEU A C 1
ATOM 1289 O O . LEU A 1 163 ? 115.955 10.044 1.913 1.00 18.39 161 LEU A O 1
ATOM 1294 N N . LYS A 1 164 ? 114.822 11.968 2.170 1.00 17.98 162 LYS A N 1
ATOM 1295 C CA . LYS A 1 164 ? 115.037 12.385 0.783 1.00 19.93 162 LYS A CA 1
ATOM 1296 C C . LYS A 1 164 ? 116.519 12.556 0.477 1.00 18.20 162 LYS A C 1
ATOM 1297 O O . LYS A 1 164 ? 116.976 12.212 -0.609 1.00 20.02 162 LYS A O 1
ATOM 1303 N N . PHE A 1 165 ? 117.269 13.095 1.434 1.00 17.87 163 PHE A N 1
ATOM 1304 C CA . PHE A 1 165 ? 118.704 13.267 1.250 1.00 18.07 163 PHE A CA 1
ATOM 1305 C C . PHE A 1 165 ? 119.410 11.910 1.125 1.00 16.65 163 PHE A C 1
ATOM 1306 O O . PHE A 1 165 ? 120.258 11.718 0.250 1.00 18.16 163 PHE A O 1
ATOM 1314 N N . ALA A 1 166 ? 119.048 10.968 1.992 1.00 16.02 164 ALA A N 1
ATOM 1315 C CA . ALA A 1 166 ? 119.608 9.619 1.926 1.00 15.30 164 ALA A CA 1
ATOM 1316 C C . ALA A 1 166 ? 119.305 8.945 0.586 1.00 16.82 164 ALA A C 1
ATOM 1317 O O . ALA A 1 166 ? 120.165 8.269 0.011 1.00 18.02 164 ALA A O 1
ATOM 1319 N N . PHE A 1 167 ? 118.083 9.137 0.090 1.00 16.41 165 PHE A N 1
ATOM 1320 C CA . PHE A 1 167 ? 117.649 8.506 -1.154 1.00 17.19 165 PHE A CA 1
ATOM 1321 C C . PHE A 1 167 ? 118.010 9.329 -2.393 1.00 19.33 165 PHE A C 1
ATOM 1322 O O . PHE A 1 167 ? 117.721 8.913 -3.512 1.00 20.70 165 PHE A O 1
ATOM 1330 N N A GLN A 1 168 ? 118.635 10.484 -2.171 0.54 19.09 166 GLN A N 1
ATOM 1331 N N B GLN A 1 168 ? 118.636 10.488 -2.197 0.46 18.75 166 GLN A N 1
ATOM 1332 C CA A GLN A 1 168 ? 119.002 11.416 -3.238 0.54 22.18 166 GLN A CA 1
ATOM 1333 C CA B GLN A 1 168 ? 119.019 11.366 -3.307 0.46 21.62 166 GLN A CA 1
ATOM 1334 C C A GLN A 1 168 ? 117.827 11.734 -4.161 0.54 22.06 166 GLN A C 1
ATOM 1335 C C B GLN A 1 168 ? 117.821 11.747 -4.183 0.46 21.55 166 GLN A C 1
ATOM 1336 O O A GLN A 1 168 ? 117.929 11.653 -5.388 0.54 24.50 166 GLN A O 1
ATOM 1337 O O B GLN A 1 168 ? 117.904 11.723 -5.414 0.46 23.20 166 GLN A O 1
ATOM 1348 N N . LYS A 1 169 ? 116.708 12.095 -3.542 1.00 22.10 167 LYS A N 1
ATOM 1349 C CA . LYS A 1 169 ? 115.506 12.492 -4.264 1.00 24.21 167 LYS A CA 1
ATOM 1350 C C . LYS A 1 169 ? 115.157 13.946 -3.960 1.00 28.04 167 LYS A C 1
ATOM 1351 O O . LYS A 1 169 ? 115.307 14.400 -2.824 1.00 31.01 167 LYS A O 1
ATOM 1357 N N . ASP A 1 170 ? 114.703 14.674 -4.979 1.00 28.27 168 ASP A N 1
ATOM 1358 C CA . ASP A 1 170 ? 114.267 16.062 -4.813 1.00 31.27 168 ASP A CA 1
ATOM 1359 C C . ASP A 1 170 ? 112.890 16.100 -4.171 1.00 32.40 168 ASP A C 1
ATOM 1360 O O . ASP A 1 170 ? 112.581 16.993 -3.385 1.00 34.36 168 ASP A O 1
ATOM 1365 N N . ASP A 1 171 ? 112.058 15.134 -4.541 1.00 30.20 169 ASP A N 1
ATOM 1366 C CA . ASP A 1 171 ? 110.806 14.883 -3.847 1.00 30.45 169 ASP A CA 1
ATOM 1367 C C . ASP A 1 171 ? 110.543 13.383 -3.851 1.00 29.31 169 ASP A C 1
ATOM 1368 O O . ASP A 1 171 ? 111.292 12.615 -4.458 1.00 30.20 169 ASP A O 1
ATOM 1373 N N . LEU A 1 172 ? 109.479 12.968 -3.184 1.00 24.26 170 LEU A N 1
ATOM 1374 C CA . LEU A 1 172 ? 109.285 11.564 -2.892 1.00 21.07 170 LEU A CA 1
ATOM 1375 C C . LEU A 1 172 ? 107.837 11.347 -2.503 1.00 19.28 170 LEU A C 1
ATOM 1376 O O . LEU A 1 172 ? 107.323 12.027 -1.619 1.00 20.30 170 LEU A O 1
ATOM 1381 N N . ASN A 1 173 ? 107.165 10.423 -3.179 1.00 17.21 171 ASN A N 1
ATOM 1382 C CA . ASN A 1 173 ? 105.802 10.088 -2.797 1.00 17.52 171 ASN A CA 1
ATOM 1383 C C . ASN A 1 173 ? 105.832 9.162 -1.583 1.00 15.34 171 ASN A C 1
ATOM 1384 O O . ASN A 1 173 ? 105.932 7.943 -1.719 1.00 16.94 171 ASN A O 1
ATOM 1389 N N . PHE A 1 174 ? 105.762 9.749 -0.392 1.00 16.12 172 PHE A N 1
ATOM 1390 C CA . PHE A 1 174 ? 105.921 8.986 0.842 1.00 16.26 172 PHE A CA 1
ATOM 1391 C C . PHE A 1 174 ? 104.824 7.937 1.021 1.00 16.20 172 PHE A C 1
ATOM 1392 O O . PHE A 1 174 ? 105.021 6.956 1.732 1.00 17.43 172 PHE A O 1
ATOM 1400 N N . ASP A 1 175 ? 103.671 8.142 0.383 1.00 16.91 173 ASP A N 1
ATOM 1401 C CA . ASP A 1 175 ? 102.561 7.199 0.503 1.00 17.88 173 ASP A CA 1
ATOM 1402 C C . ASP A 1 175 ? 102.662 6.017 -0.468 1.00 17.91 173 ASP A C 1
ATOM 1403 O O . ASP A 1 175 ? 101.790 5.149 -0.471 1.00 21.91 173 ASP A O 1
ATOM 1408 N N . ASP A 1 176 ? 103.722 5.981 -1.274 1.00 19.14 174 ASP A N 1
ATOM 1409 C CA . ASP A 1 176 ? 103.888 4.952 -2.298 1.00 19.11 174 ASP A CA 1
ATOM 1410 C C . ASP A 1 176 ? 104.876 3.865 -1.852 1.00 18.06 174 ASP A C 1
ATOM 1411 O O . ASP A 1 176 ? 106.092 4.079 -1.852 1.00 18.77 174 ASP A O 1
ATOM 1416 N N . ASP A 1 177 ? 104.350 2.697 -1.495 1.00 16.29 175 ASP A N 1
ATOM 1417 C CA . ASP A 1 177 ? 105.181 1.582 -1.028 1.00 17.47 175 ASP A CA 1
ATOM 1418 C C . ASP A 1 177 ? 106.233 1.147 -2.058 1.00 16.64 175 ASP A C 1
ATOM 1419 O O . ASP A 1 177 ? 107.371 0.838 -1.700 1.00 17.36 175 ASP A O 1
ATOM 1424 N N . GLN A 1 178 ? 105.850 1.098 -3.330 1.00 18.52 176 GLN A N 1
ATOM 1425 C CA . GLN A 1 178 ? 106.781 0.653 -4.364 1.00 19.88 176 GLN A CA 1
ATOM 1426 C C . GLN A 1 178 ? 107.972 1.597 -4.473 1.00 17.88 176 GLN A C 1
ATOM 1427 O O . GLN A 1 178 ? 109.112 1.161 -4.634 1.00 19.92 176 GLN A O 1
ATOM 1433 N N . VAL A 1 179 ? 107.703 2.894 -4.374 1.00 18.05 177 VAL A N 1
ATOM 1434 C CA . VAL A 1 179 ? 108.764 3.891 -4.394 1.00 19.15 177 VAL A CA 1
ATOM 1435 C C . VAL A 1 179 ? 109.721 3.679 -3.223 1.00 17.48 177 VAL A C 1
ATOM 1436 O O . VAL A 1 179 ? 110.939 3.672 -3.410 1.00 16.99 177 VAL A O 1
ATOM 1440 N N . LEU A 1 180 ? 109.174 3.491 -2.023 1.00 15.67 178 LEU A N 1
ATOM 1441 C CA . LEU A 1 180 ? 110.017 3.312 -0.842 1.00 15.25 178 LEU A CA 1
ATOM 1442 C C . LEU A 1 180 ? 110.855 2.039 -0.937 1.00 14.56 178 LEU A C 1
ATOM 1443 O O . LEU A 1 180 ? 112.037 2.051 -0.606 1.00 15.15 178 LEU A O 1
ATOM 1448 N N . LEU A 1 181 ? 110.260 0.949 -1.415 1.00 14.82 179 LEU A N 1
ATOM 1449 C CA . LEU A 1 181 ? 111.000 -0.306 -1.546 1.00 15.01 179 LEU A CA 1
ATOM 1450 C C . LEU A 1 181 ? 112.141 -0.177 -2.546 1.00 15.19 179 LEU A C 1
ATOM 1451 O O . LEU A 1 181 ? 113.243 -0.670 -2.304 1.00 17.15 179 LEU A O 1
ATOM 1456 N N . GLU A 1 182 ? 111.871 0.477 -3.671 1.00 15.69 180 GLU A N 1
ATOM 1457 C CA . GLU A 1 182 ? 112.901 0.698 -4.680 1.00 17.79 180 GLU A CA 1
ATOM 1458 C C . GLU A 1 182 ? 114.039 1.550 -4.115 1.00 16.29 180 GLU A C 1
ATOM 1459 O O . GLU A 1 182 ? 115.220 1.258 -4.328 1.00 17.73 180 GLU A O 1
ATOM 1465 N N . CYS A 1 183 ? 113.684 2.597 -3.378 1.00 15.72 181 CYS A N 1
ATOM 1466 C CA . CYS A 1 183 ? 114.698 3.447 -2.765 1.00 15.19 181 CYS A CA 1
ATOM 1467 C C . CYS A 1 183 ? 115.549 2.689 -1.750 1.00 15.01 181 CYS A C 1
ATOM 1468 O O . CYS A 1 183 ? 116.761 2.883 -1.676 1.00 16.24 181 CYS A O 1
ATOM 1471 N N . TYR A 1 184 ? 114.902 1.845 -0.953 1.00 14.02 182 TYR A N 1
ATOM 1472 C CA . TYR A 1 184 ? 115.605 1.029 0.034 1.00 13.95 182 TYR A CA 1
ATOM 1473 C C . TYR A 1 184 ? 116.646 0.152 -0.658 1.00 13.43 182 TYR A C 1
ATOM 1474 O O . TYR A 1 184 ? 117.824 0.136 -0.280 1.00 14.39 182 TYR A O 1
ATOM 1483 N N . ASP A 1 185 ? 116.206 -0.580 -1.677 1.00 15.25 183 ASP A N 1
ATOM 1484 C CA . ASP A 1 185 ? 117.114 -1.485 -2.376 1.00 16.28 183 ASP A CA 1
ATOM 1485 C C . ASP A 1 185 ? 118.262 -0.718 -3.026 1.00 16.32 183 ASP A C 1
ATOM 1486 O O . ASP A 1 185 ? 119.416 -1.146 -2.969 1.00 17.52 183 ASP A O 1
ATOM 1491 N N . GLU A 1 186 ? 117.946 0.410 -3.654 1.00 16.23 184 GLU A N 1
ATOM 1492 C CA . GLU A 1 186 ? 118.969 1.184 -4.338 1.00 17.25 184 GLU A CA 1
ATOM 1493 C C . GLU A 1 186 ? 119.965 1.775 -3.352 1.00 17.19 184 GLU A C 1
ATOM 1494 O O . GLU A 1 186 ? 121.172 1.776 -3.600 1.00 17.68 184 GLU A O 1
ATOM 1500 N N . TYR A 1 187 ? 119.465 2.245 -2.216 1.00 14.22 185 TYR A N 1
ATOM 1501 C CA . TYR A 1 187 ? 120.337 2.806 -1.194 1.00 14.32 185 TYR A CA 1
ATOM 1502 C C . TYR A 1 187 ? 121.342 1.762 -0.701 1.00 14.02 185 TYR A C 1
ATOM 1503 O O . TYR A 1 187 ? 122.550 2.020 -0.621 1.00 15.15 185 TYR A O 1
ATOM 1512 N N . ASN A 1 188 ? 120.841 0.581 -0.352 1.00 13.18 186 ASN A N 1
ATOM 1513 C CA . ASN A 1 188 ? 121.707 -0.469 0.172 1.00 13.71 186 ASN A CA 1
ATOM 1514 C C . ASN A 1 188 ? 122.715 -0.937 -0.868 1.00 15.23 186 ASN A C 1
ATOM 1515 O O . ASN A 1 188 ? 123.876 -1.192 -0.553 1.00 16.61 186 ASN A O 1
ATOM 1520 N N . ARG A 1 189 ? 122.273 -1.018 -2.118 1.00 15.97 187 ARG A N 1
ATOM 1521 C CA . ARG A 1 189 ? 123.164 -1.380 -3.206 1.00 17.83 187 ARG A CA 1
ATOM 1522 C C . ARG A 1 189 ? 124.276 -0.331 -3.363 1.00 17.45 187 ARG A C 1
ATOM 1523 O O . ARG A 1 189 ? 125.457 -0.672 -3.513 1.00 18.03 187 ARG A O 1
ATOM 1531 N N . LEU A 1 190 ? 123.896 0.945 -3.314 1.00 16.25 188 LEU A N 1
ATOM 1532 C CA . LEU A 1 190 ? 124.860 2.016 -3.523 1.00 17.34 188 LEU A CA 1
ATOM 1533 C C . LEU A 1 190 ? 125.917 2.068 -2.413 1.00 16.33 188 LEU A C 1
ATOM 1534 O O . LEU A 1 190 ? 127.088 2.324 -2.690 1.00 18.89 188 LEU A O 1
ATOM 1539 N N . VAL A 1 191 ? 125.520 1.815 -1.166 1.00 15.27 189 VAL A N 1
ATOM 1540 C CA . VAL A 1 191 ? 126.499 1.778 -0.080 1.00 15.34 189 VAL A CA 1
ATOM 1541 C C . VAL A 1 191 ? 127.559 0.718 -0.371 1.00 16.52 189 VAL A C 1
ATOM 1542 O O . VAL A 1 191 ? 128.758 0.959 -0.240 1.00 18.03 189 VAL A O 1
ATOM 1546 N N . GLN A 1 192 ? 127.108 -0.455 -0.787 1.00 16.63 190 GLN A N 1
ATOM 1547 C CA . GLN A 1 192 ? 128.024 -1.559 -1.058 1.00 17.49 190 GLN A CA 1
ATOM 1548 C C . GLN A 1 192 ? 128.889 -1.328 -2.299 1.00 20.73 190 GLN A C 1
ATOM 1549 O O . GLN A 1 192 ? 130.003 -1.834 -2.378 1.00 22.56 190 GLN A O 1
ATOM 1555 N N . GLU A 1 193 ? 128.394 -0.533 -3.244 1.00 19.64 191 GLU A N 1
ATOM 1556 C CA . GLU A 1 193 ? 129.181 -0.194 -4.428 1.00 23.45 191 GLU A CA 1
ATOM 1557 C C . GLU A 1 193 ? 130.204 0.897 -4.111 1.00 24.18 191 GLU A C 1
ATOM 1558 O O . GLU A 1 193 ? 131.285 0.937 -4.699 1.00 28.45 191 GLU A O 1
ATOM 1564 N N . THR A 1 194 ? 129.860 1.764 -3.164 1.00 21.98 192 THR A N 1
ATOM 1565 C CA . THR A 1 194 ? 130.638 2.971 -2.869 1.00 21.63 192 THR A CA 1
ATOM 1566 C C . THR A 1 194 ? 131.758 2.763 -1.856 1.00 22.49 192 THR A C 1
ATOM 1567 O O . THR A 1 194 ? 132.873 3.258 -2.043 1.00 25.44 192 THR A O 1
ATOM 1571 N N . VAL A 1 195 ? 131.458 2.046 -0.778 1.00 19.83 193 VAL A N 1
ATOM 1572 C CA . VAL A 1 195 ? 132.427 1.858 0.294 1.00 19.81 193 VAL A CA 1
ATOM 1573 C C . VAL A 1 195 ? 133.345 0.684 -0.018 1.00 22.49 193 VAL A C 1
ATOM 1574 O O . VAL A 1 195 ? 132.867 -0.405 -0.315 1.00 23.41 193 VAL A O 1
ATOM 1578 N N . PRO A 1 196 ? 134.673 0.904 0.026 1.00 24.33 194 PRO A N 1
ATOM 1579 C CA . PRO A 1 196 ? 135.575 -0.225 -0.222 1.00 25.96 194 PRO A CA 1
ATOM 1580 C C . PRO A 1 196 ? 135.307 -1.351 0.770 1.00 26.74 194 PRO A C 1
ATOM 1581 O O . PRO A 1 196 ? 135.081 -1.088 1.952 1.00 27.72 194 PRO A O 1
ATOM 1585 N N . SER A 1 197 ? 135.321 -2.590 0.289 1.00 28.44 195 SER A N 1
ATOM 1586 C CA . SER A 1 197 ? 134.916 -3.734 1.103 1.00 30.62 195 SER A CA 1
ATOM 1587 C C . SER A 1 197 ? 135.740 -3.899 2.377 1.00 29.10 195 SER A C 1
ATOM 1588 O O . SER A 1 197 ? 135.223 -4.358 3.395 1.00 26.16 195 SER A O 1
ATOM 1591 N N . ASP A 1 198 ? 137.017 -3.528 2.319 1.00 29.60 196 ASP A N 1
ATOM 1592 C CA . ASP A 1 198 ? 137.878 -3.587 3.495 1.00 32.67 196 ASP A CA 1
ATOM 1593 C C . ASP A 1 198 ? 137.381 -2.660 4.597 1.00 28.46 196 ASP A C 1
ATOM 1594 O O . ASP A 1 198 ? 137.714 -2.843 5.766 1.00 31.18 196 ASP A O 1
ATOM 1599 N N . ARG A 1 199 ? 136.585 -1.664 4.223 1.00 22.73 197 ARG A N 1
ATOM 1600 C CA . ARG A 1 199 ? 136.148 -0.658 5.174 1.00 19.40 197 ARG A CA 1
ATOM 1601 C C . ARG A 1 199 ? 134.679 -0.866 5.568 1.00 17.11 197 ARG A C 1
ATOM 1602 O O . ARG A 1 199 ? 134.145 -0.121 6.386 1.00 19.57 197 ARG A O 1
ATOM 1610 N N . LEU A 1 200 ? 134.044 -1.897 5.011 1.00 19.09 198 LEU A N 1
ATOM 1611 C CA . LEU A 1 200 ? 132.600 -2.120 5.206 1.00 18.01 198 LEU A CA 1
ATOM 1612 C C . LEU A 1 200 ? 132.277 -3.471 5.853 1.00 17.04 198 LEU A C 1
ATOM 1613 O O . LEU A 1 200 ? 132.836 -4.503 5.472 1.00 19.91 198 LEU A O 1
ATOM 1618 N N . LEU A 1 201 ? 131.378 -3.461 6.833 1.00 14.51 199 LEU A N 1
ATOM 1619 C CA . LEU A 1 201 ? 130.776 -4.689 7.348 1.00 15.29 199 LEU A CA 1
ATOM 1620 C C . LEU A 1 201 ? 129.272 -4.584 7.176 1.00 15.00 199 LEU A C 1
ATOM 1621 O O . LEU A 1 201 ? 128.648 -3.635 7.668 1.00 14.81 199 LEU A O 1
ATOM 1626 N N . VAL A 1 202 ? 128.688 -5.548 6.476 1.00 15.79 200 VAL A N 1
ATOM 1627 C CA . VAL A 1 202 ? 127.238 -5.613 6.333 1.00 15.62 200 VAL A CA 1
ATOM 1628 C C . VAL A 1 202 ? 126.659 -6.493 7.442 1.00 15.08 200 VAL A C 1
ATOM 1629 O O . VAL A 1 202 ? 127.059 -7.649 7.594 1.00 18.28 200 VAL A O 1
ATOM 1633 N N . LEU A 1 203 ? 125.740 -5.930 8.226 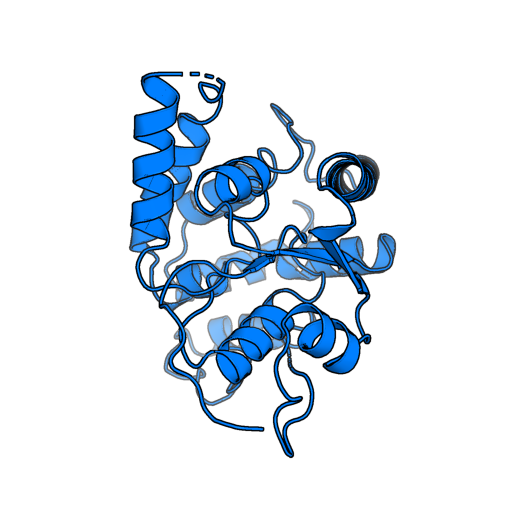1.00 15.60 201 LEU A N 1
ATOM 1634 C CA . LEU A 1 203 ? 125.119 -6.638 9.333 1.00 16.54 201 LEU A CA 1
ATOM 1635 C C . LEU A 1 203 ? 123.647 -6.879 9.061 1.00 19.39 201 LEU A C 1
ATOM 1636 O O . LEU A 1 203 ? 122.876 -5.936 8.865 1.00 22.53 201 LEU A O 1
ATOM 1641 N N . ARG A 1 204 ? 123.252 -8.141 9.049 1.00 17.74 202 ARG A N 1
ATOM 1642 C CA . ARG A 1 204 ? 121.841 -8.464 8.942 1.00 17.74 202 ARG A CA 1
ATOM 1643 C C . ARG A 1 204 ? 121.285 -8.639 10.352 1.00 18.41 202 ARG A C 1
ATOM 1644 O O . ARG A 1 204 ? 121.999 -9.091 11.241 1.00 18.41 202 ARG A O 1
ATOM 1652 N N . LEU A 1 205 ? 120.027 -8.257 10.563 1.00 19.77 203 LEU A N 1
ATOM 1653 C CA . LEU A 1 205 ? 119.385 -8.424 11.870 1.00 20.62 203 LEU A CA 1
ATOM 1654 C C . LEU A 1 205 ? 119.574 -9.843 12.378 1.00 20.29 203 LEU A C 1
ATOM 1655 O O . LEU A 1 205 ? 119.301 -10.806 11.657 1.00 21.44 203 LEU A O 1
ATOM 1660 N N . GLY A 1 206 ? 120.063 -9.967 13.607 1.00 22.97 204 GLY A N 1
ATOM 1661 C CA . GLY A 1 206 ? 120.301 -11.266 14.204 1.00 25.04 204 GLY A CA 1
ATOM 1662 C C . GLY A 1 206 ? 121.760 -11.677 14.208 1.00 21.72 204 GLY A C 1
ATOM 1663 O O . GLY A 1 206 ? 122.119 -12.674 14.836 1.00 25.25 204 GLY A O 1
ATOM 1664 N N . ASP A 1 207 ? 122.610 -10.929 13.509 1.00 19.95 205 ASP A N 1
ATOM 1665 C CA . ASP A 1 207 ? 124.031 -11.294 13.423 1.00 20.60 205 ASP A CA 1
ATOM 1666 C C . ASP A 1 207 ? 124.752 -11.220 14.772 1.00 21.24 205 ASP A C 1
ATOM 1667 O O . ASP A 1 207 ? 125.709 -11.956 15.006 1.00 22.61 205 ASP A O 1
ATOM 1672 N N . GLY A 1 208 ? 124.291 -10.340 15.656 1.00 22.71 206 GLY A N 1
ATOM 1673 C CA . GLY A 1 208 ? 124.853 -10.236 16.996 1.00 21.30 206 GLY A CA 1
ATOM 1674 C C . GLY A 1 208 ? 126.259 -9.651 17.109 1.00 18.58 206 GLY A C 1
ATOM 1675 O O . GLY A 1 208 ? 126.720 -8.914 16.237 1.00 19.38 206 GLY A O 1
ATOM 1676 N N . TRP A 1 209 ? 126.943 -9.995 18.198 1.00 17.50 207 TRP A N 1
ATOM 1677 C CA . TRP A 1 209 ? 128.234 -9.405 18.542 1.00 16.89 207 TRP A CA 1
ATOM 1678 C C . TRP A 1 209 ? 129.383 -9.825 17.646 1.00 16.38 207 TRP A C 1
ATOM 1679 O O . TRP A 1 209 ? 130.249 -9.015 17.353 1.00 17.89 207 TRP A O 1
ATOM 1690 N N . GLU A 1 210 ? 129.440 -11.101 17.272 1.00 18.99 208 GLU A N 1
ATOM 1691 C CA . GLU A 1 210 ? 130.696 -11.665 16.761 1.00 19.81 208 GLU A CA 1
ATOM 1692 C C . GLU A 1 210 ? 131.301 -10.964 15.533 1.00 17.32 208 GLU A C 1
ATOM 1693 O O . GLU A 1 210 ? 132.466 -10.562 15.572 1.00 17.42 208 GLU A O 1
ATOM 1699 N N . PRO A 1 211 ? 130.523 -10.806 14.448 1.00 16.53 209 PRO A N 1
ATOM 1700 C CA . PRO A 1 211 ? 131.160 -10.169 13.287 1.00 16.92 209 PRO A CA 1
ATOM 1701 C C . PRO A 1 211 ? 131.536 -8.710 13.552 1.00 14.84 209 PRO A C 1
ATOM 1702 O O . PRO A 1 211 ? 132.542 -8.210 13.031 1.00 16.84 209 PRO A O 1
ATOM 1706 N N . LEU A 1 212 ? 130.722 -8.043 14.359 1.00 14.64 210 LEU A N 1
ATOM 1707 C CA . LEU A 1 212 ? 130.945 -6.647 14.689 1.00 14.64 210 LEU A CA 1
ATOM 1708 C C . LEU A 1 212 ? 132.230 -6.487 15.499 1.00 14.06 210 LEU A C 1
ATOM 1709 O O . LEU A 1 212 ? 133.093 -5.656 15.176 1.00 14.28 210 LEU A O 1
ATOM 1714 N N . CYS A 1 213 ? 132.373 -7.295 16.546 1.00 14.47 211 CYS A N 1
ATOM 1715 C CA . CYS A 1 213 ? 133.542 -7.171 17.418 1.00 14.25 211 CYS A CA 1
ATOM 1716 C C . CYS A 1 213 ? 134.832 -7.554 16.690 1.00 14.02 211 CYS A C 1
ATOM 1717 O O . CYS A 1 213 ? 135.881 -6.950 16.915 1.00 15.84 211 CYS A O 1
ATOM 1720 N N . LYS A 1 214 ? 134.744 -8.542 15.803 1.00 15.26 212 LYS A N 1
ATOM 1721 C CA . LYS A 1 214 ? 135.903 -8.941 15.001 1.00 16.72 212 LYS A CA 1
ATOM 1722 C C . LYS A 1 214 ? 136.337 -7.776 14.102 1.00 14.99 212 LYS A C 1
ATOM 1723 O O . LYS A 1 214 ? 137.516 -7.434 14.008 1.00 16.43 212 LYS A O 1
ATOM 1729 N N . PHE A 1 215 ? 135.363 -7.152 13.457 1.00 14.32 213 PHE A N 1
ATOM 1730 C CA . PHE A 1 215 ? 135.612 -6.040 12.550 1.00 14.43 213 PHE A CA 1
ATOM 1731 C C . PHE A 1 215 ? 136.264 -4.864 13.278 1.00 15.21 213 PHE A C 1
ATOM 1732 O O . PHE A 1 215 ? 137.092 -4.157 12.702 1.00 16.66 213 PHE A O 1
ATOM 1740 N N . LEU A 1 216 ? 135.896 -4.677 14.547 1.00 14.25 214 LEU A N 1
ATOM 1741 C CA . LEU A 1 216 ? 136.366 -3.551 15.341 1.00 14.92 214 LEU A CA 1
ATOM 1742 C C . LEU A 1 216 ? 137.560 -3.903 16.233 1.00 15.38 214 LEU A C 1
ATOM 1743 O O . LEU A 1 216 ? 138.038 -3.056 16.985 1.00 16.45 214 LEU A O 1
ATOM 1748 N N . ASN A 1 217 ? 138.050 -5.140 16.152 1.00 15.17 215 ASN A N 1
ATOM 1749 C CA . ASN A 1 217 ? 139.185 -5.578 16.979 1.00 15.52 215 ASN A CA 1
ATOM 1750 C C . ASN A 1 217 ? 138.969 -5.399 18.479 1.00 15.00 215 ASN A C 1
ATOM 1751 O O . ASN A 1 217 ? 139.887 -5.022 19.216 1.00 15.74 215 ASN A O 1
ATOM 1756 N N . VAL A 1 218 ? 137.755 -5.685 18.931 1.00 14.25 216 VAL A N 1
ATOM 1757 C CA . VAL A 1 218 ? 137.445 -5.635 20.358 1.00 14.88 216 VAL A CA 1
ATOM 1758 C C . VAL A 1 218 ? 136.910 -6.971 20.849 1.00 15.99 216 VAL A C 1
ATOM 1759 O O . VAL A 1 218 ? 136.378 -7.765 20.072 1.00 15.80 216 VAL A O 1
ATOM 1763 N N . GLU A 1 219 ? 137.050 -7.212 22.147 1.00 16.92 217 GLU A N 1
ATOM 1764 C CA . GLU A 1 219 ? 136.472 -8.397 22.762 1.00 18.29 217 GLU A CA 1
ATOM 1765 C C . GLU A 1 219 ? 134.956 -8.310 22.766 1.00 17.65 217 GLU A C 1
ATOM 1766 O O . GLU A 1 219 ? 134.389 -7.226 22.849 1.00 18.15 217 GLU A O 1
ATOM 1772 N N . ILE A 1 220 ? 134.299 -9.460 22.668 1.00 18.77 218 ILE A N 1
ATOM 1773 C CA . ILE A 1 220 ? 132.855 -9.498 22.847 1.00 20.90 218 ILE A CA 1
ATOM 1774 C C . ILE A 1 220 ? 132.572 -9.180 24.310 1.00 20.91 218 ILE A C 1
ATOM 1775 O O . ILE A 1 220 ? 133.180 -9.775 25.199 1.00 23.68 218 ILE A O 1
ATOM 1780 N N . PRO A 1 221 ? 131.679 -8.208 24.568 1.00 21.72 219 PRO A N 1
ATOM 1781 C CA . PRO A 1 221 ? 131.387 -7.816 25.952 1.00 24.51 219 PRO A CA 1
ATOM 1782 C C . PRO A 1 221 ? 130.953 -9.009 26.799 1.00 28.35 219 PRO A C 1
ATOM 1783 O O . PRO A 1 221 ? 130.039 -9.745 26.435 1.00 27.33 219 PRO A O 1
ATOM 1787 N N . ASN A 1 222 ? 131.629 -9.208 27.922 1.00 32.97 220 ASN A N 1
ATOM 1788 C CA . ASN A 1 222 ? 131.394 -10.397 28.722 1.00 36.73 220 ASN A CA 1
ATOM 1789 C C . ASN A 1 222 ? 130.048 -10.398 29.433 1.00 36.58 220 ASN A C 1
ATOM 1790 O O . ASN A 1 222 ? 129.723 -9.470 30.172 1.00 38.16 220 ASN A O 1
ATOM 1795 N N . GLY A 1 223 ? 129.272 -11.451 29.199 1.00 35.00 221 GLY A N 1
ATOM 1796 C CA . GLY A 1 223 ? 128.016 -11.650 29.894 1.00 33.44 221 GLY A CA 1
ATOM 1797 C C . GLY A 1 223 ? 126.895 -10.719 29.478 1.00 31.69 221 GLY A C 1
ATOM 1798 O O . GLY A 1 223 ? 125.850 -10.681 30.128 1.00 35.09 221 GLY A O 1
ATOM 1799 N N . ILE A 1 224 ? 127.101 -9.974 28.395 1.00 27.86 222 ILE A N 1
ATOM 1800 C CA . ILE A 1 224 ? 126.083 -9.055 27.902 1.00 25.10 222 ILE A CA 1
ATOM 1801 C C . ILE A 1 224 ? 125.548 -9.529 26.554 1.00 24.69 222 ILE A C 1
ATOM 1802 O O . ILE A 1 224 ? 126.300 -9.673 25.595 1.00 25.78 222 ILE A O 1
ATOM 1807 N N . ASP A 1 225 ? 124.248 -9.792 26.491 1.00 23.83 223 ASP A N 1
ATOM 1808 C CA . ASP A 1 225 ? 123.625 -10.197 25.237 1.00 25.37 223 ASP A CA 1
ATOM 1809 C C . ASP A 1 225 ? 123.599 -9.038 24.255 1.00 20.73 223 ASP A C 1
ATOM 1810 O O . ASP A 1 225 ? 123.547 -7.870 24.654 1.00 20.76 223 ASP A O 1
ATOM 1815 N N . TYR A 1 226 ? 123.617 -9.352 22.967 1.00 19.13 224 TYR A N 1
ATOM 1816 C CA . TYR A 1 226 ? 123.519 -8.291 21.977 1.00 17.41 224 TYR A CA 1
ATOM 1817 C C . TYR A 1 226 ? 122.141 -7.641 22.116 1.00 15.94 224 TYR A C 1
ATOM 1818 O O . TYR A 1 226 ? 121.137 -8.345 22.263 1.00 18.07 224 TYR A O 1
ATOM 1827 N N . PRO A 1 227 ? 122.085 -6.297 22.085 1.00 15.19 225 PRO A N 1
ATOM 1828 C CA . PRO A 1 227 ? 120.807 -5.607 22.295 1.00 14.75 225 PRO A CA 1
ATOM 1829 C C . PRO A 1 227 ? 119.699 -6.004 21.318 1.00 14.76 225 PRO A C 1
ATOM 1830 O O . PRO A 1 227 ? 119.954 -6.224 20.131 1.00 15.49 225 PRO A O 1
ATOM 1843 N N . VAL A 1 229 ? 116.221 -4.104 20.913 1.00 15.79 227 VAL A N 1
ATOM 1844 C CA . VAL A 1 229 ? 115.317 -3.060 21.369 1.00 15.24 227 VAL A CA 1
ATOM 1845 C C . VAL A 1 229 ? 114.671 -2.393 20.163 1.00 13.11 227 VAL A C 1
ATOM 1846 O O . VAL A 1 229 ? 115.132 -2.562 19.031 1.00 12.80 227 VAL A O 1
ATOM 1850 N N . ASN A 1 230 ? 113.593 -1.652 20.414 1.00 13.50 228 ASN A N 1
ATOM 1851 C CA . ASN A 1 230 ? 112.979 -0.773 19.419 1.00 12.55 228 ASN A CA 1
ATOM 1852 C C . ASN A 1 230 ? 112.128 -1.525 18.397 1.00 11.54 228 ASN A C 1
ATOM 1853 O O . ASN A 1 230 ? 112.074 -1.144 17.231 1.00 12.97 228 ASN A O 1
ATOM 1858 N N . SER A 1 231 ? 111.455 -2.593 18.823 1.00 12.44 229 SER A N 1
ATOM 1859 C CA . SER A 1 231 ? 110.493 -3.257 17.951 1.00 11.88 229 SER A CA 1
ATOM 1860 C C . SER A 1 231 ? 109.308 -2.318 17.731 1.00 12.11 229 SER A C 1
ATOM 1861 O O . SER A 1 231 ? 109.018 -1.445 18.566 1.00 12.43 229 SER A O 1
ATOM 1864 N N . HIS A 1 232 ? 108.602 -2.497 16.624 1.00 12.08 230 HIS A N 1
ATOM 1865 C CA . HIS A 1 232 ? 107.433 -1.652 16.404 1.00 12.14 230 HIS A CA 1
ATOM 1866 C C . HIS A 1 232 ? 106.400 -1.861 17.504 1.00 11.39 230 HIS A C 1
ATOM 1867 O O . HIS A 1 232 ? 105.700 -0.924 17.879 1.00 12.89 230 HIS A O 1
ATOM 1874 N N . HIS A 1 233 ? 106.311 -3.085 18.030 1.00 12.27 231 HIS A N 1
ATOM 1875 C CA . HIS A 1 233 ? 105.379 -3.342 19.133 1.00 12.84 231 HIS A CA 1
ATOM 1876 C C . HIS A 1 233 ? 105.718 -2.475 20.354 1.00 13.03 231 HIS A C 1
ATOM 1877 O O . HIS A 1 233 ? 104.835 -1.907 20.999 1.00 14.88 231 HIS A O 1
ATOM 1884 N N . GLN A 1 234 ? 107.002 -2.390 20.673 1.00 12.59 232 GLN A N 1
ATOM 1885 C CA . GLN A 1 234 ? 107.444 -1.571 21.783 1.00 14.27 232 GLN A CA 1
ATOM 1886 C C . GLN A 1 234 ? 107.181 -0.084 21.524 1.00 13.41 232 GLN A C 1
ATOM 1887 O O . GLN A 1 234 ? 106.782 0.646 22.431 1.00 14.31 232 GLN A O 1
ATOM 1893 N N . MET A 1 235 ? 107.382 0.364 20.286 1.00 12.03 233 MET A N 1
ATOM 1894 C CA A MET A 1 235 ? 107.103 1.751 19.907 0.29 13.26 233 MET A CA 1
ATOM 1895 C CA B MET A 1 235 ? 107.105 1.748 19.957 0.71 11.94 233 MET A CA 1
ATOM 1896 C C . MET A 1 235 ? 105.614 2.074 20.026 1.00 11.90 233 MET A C 1
ATOM 1897 O O . MET A 1 235 ? 105.232 3.171 20.434 1.00 13.66 233 MET A O 1
ATOM 1906 N N . THR A 1 236 ? 104.775 1.111 19.663 1.00 12.61 234 THR A N 1
ATOM 1907 C CA . THR A 1 236 ? 103.343 1.295 19.792 1.00 13.65 234 THR A CA 1
ATOM 1908 C C . THR A 1 236 ? 102.959 1.457 21.262 1.00 13.16 234 THR A C 1
ATOM 1909 O O . THR A 1 236 ? 102.167 2.333 21.613 1.00 14.17 234 THR A O 1
ATOM 1913 N N . GLN A 1 237 ? 103.549 0.640 22.129 1.00 12.82 235 GLN A N 1
ATOM 1914 C CA . GLN A 1 237 ? 103.316 0.778 23.567 1.00 13.31 235 GLN A CA 1
ATOM 1915 C C . GLN A 1 237 ? 103.796 2.142 24.085 1.00 12.81 235 GLN A C 1
ATOM 1916 O O . GLN A 1 237 ? 103.094 2.802 24.852 1.00 14.94 235 GLN A O 1
ATOM 1922 N N . LEU A 1 238 ? 104.985 2.565 23.665 1.00 12.89 236 LEU A N 1
ATOM 1923 C CA . LEU A 1 238 ? 105.497 3.865 24.069 1.00 13.82 236 LEU A CA 1
ATOM 1924 C C . LEU A 1 238 ? 104.539 4.993 23.680 1.00 13.13 236 LEU A C 1
ATOM 1925 O O . LEU A 1 238 ? 104.242 5.876 24.490 1.00 14.55 236 LEU A O 1
ATOM 1930 N N . THR A 1 239 ? 104.043 4.951 22.448 1.00 13.42 237 THR A N 1
ATOM 1931 C CA . THR A 1 239 ? 103.119 5.964 21.956 1.00 14.94 237 THR A CA 1
ATOM 1932 C C . THR A 1 239 ? 101.851 5.995 22.797 1.00 14.46 237 THR A C 1
ATOM 1933 O O . THR A 1 239 ? 101.397 7.063 23.227 1.00 15.08 237 THR A O 1
ATOM 1937 N N . GLU A 1 240 ? 101.275 4.819 23.041 1.00 14.70 238 GLU A N 1
ATOM 1938 C CA . GLU A 1 240 ? 100.049 4.760 23.830 1.00 15.46 238 GLU A CA 1
ATOM 1939 C C . GLU A 1 240 ? 100.272 5.240 25.259 1.00 14.92 238 GLU A C 1
ATOM 1940 O O . GLU A 1 240 ? 99.416 5.906 25.831 1.00 17.55 238 GLU A O 1
ATOM 1946 N N . GLN A 1 241 ? 101.434 4.928 25.826 1.00 14.79 239 GLN A N 1
ATOM 1947 C CA . GLN A 1 241 ? 101.717 5.351 27.194 1.00 15.29 239 GLN A CA 1
ATOM 1948 C C . GLN A 1 241 ? 101.963 6.865 27.291 1.00 14.45 239 GLN A C 1
ATOM 1949 O O . GLN A 1 241 ? 101.557 7.495 28.266 1.00 15.19 239 GLN A O 1
ATOM 1955 N N . LEU A 1 242 ? 102.629 7.441 26.289 1.00 14.12 240 LEU A N 1
ATOM 1956 C CA . LEU A 1 242 ? 102.794 8.895 26.229 1.00 13.52 240 LEU A CA 1
ATOM 1957 C C . LEU A 1 242 ? 101.447 9.592 26.167 1.00 13.68 240 LEU A C 1
ATOM 1958 O O . LEU A 1 242 ? 101.231 10.604 26.834 1.00 15.06 240 LEU A O 1
ATOM 1963 N N . ILE A 1 243 ? 100.541 9.049 25.364 1.00 15.39 241 ILE A N 1
ATOM 1964 C CA . ILE A 1 243 ? 99.212 9.619 25.229 1.00 17.37 241 ILE A CA 1
ATOM 1965 C C . ILE A 1 243 ? 98.452 9.520 26.553 1.00 16.21 241 ILE A C 1
ATOM 1966 O O . ILE A 1 243 ? 97.773 10.465 26.966 1.00 20.42 241 ILE A O 1
ATOM 1971 N N . LYS A 1 244 ? 98.595 8.383 27.230 1.00 17.78 242 LYS A N 1
ATOM 1972 C CA . LYS A 1 244 ? 97.874 8.134 28.473 1.00 19.70 242 LYS A CA 1
ATOM 1973 C C . LYS A 1 244 ? 98.347 9.027 29.619 1.00 19.75 242 LYS A C 1
ATOM 1974 O O . LYS A 1 244 ? 97.533 9.614 30.334 1.00 23.57 242 LYS A O 1
ATOM 1980 N N . TYR A 1 245 ? 99.662 9.140 29.783 1.00 16.82 243 TYR A N 1
ATOM 1981 C CA . TYR A 1 245 ? 100.217 9.858 30.929 1.00 17.86 243 TYR A CA 1
ATOM 1982 C C . TYR A 1 245 ? 100.525 11.332 30.647 1.00 15.58 243 TYR A C 1
ATOM 1983 O O . TYR A 1 245 ? 100.648 12.131 31.579 1.00 17.91 243 TYR A O 1
ATOM 1992 N N . LYS A 1 246 ? 100.659 11.678 29.371 1.00 15.69 244 LYS A N 1
ATOM 1993 C CA . LYS A 1 246 ? 100.940 13.052 28.935 1.00 15.78 244 LYS A CA 1
ATOM 1994 C C . LYS A 1 246 ? 102.297 13.587 29.389 1.00 15.19 244 LYS A C 1
ATOM 1995 O O . LYS A 1 246 ? 102.517 14.788 29.439 1.00 16.69 244 LYS A O 1
ATOM 2001 N N . SER A 1 247 ? 103.218 12.684 29.699 1.00 15.67 245 SER A N 1
ATOM 2002 C CA . SER A 1 247 ? 104.610 13.076 29.862 1.00 15.89 245 SER A CA 1
ATOM 2003 C C . SER A 1 247 ? 105.525 11.889 29.642 1.00 15.70 245 SER A C 1
ATOM 2004 O O . SER A 1 247 ? 105.123 10.728 29.781 1.00 17.93 245 SER A O 1
ATOM 2007 N N . LEU A 1 248 ? 106.764 12.199 29.300 1.00 16.19 246 LEU A N 1
ATOM 2008 C CA . LEU A 1 248 ? 107.813 11.210 29.212 1.00 17.41 246 LEU A CA 1
ATOM 2009 C C . LEU A 1 248 ? 108.269 10.762 30.599 1.00 17.27 246 LEU A C 1
ATOM 2010 O O . LEU A 1 248 ? 108.429 9.563 30.856 1.00 17.15 246 LEU A O 1
ATOM 2015 N N . ASP A 1 249 ? 108.472 11.713 31.506 1.00 19.01 247 ASP A N 1
ATOM 2016 C CA . ASP A 1 249 ? 109.073 11.363 32.787 1.00 20.57 247 ASP A CA 1
ATOM 2017 C C . ASP A 1 249 ? 108.192 10.447 33.629 1.00 19.10 247 ASP A C 1
ATOM 2018 O O . ASP A 1 249 ? 108.695 9.717 34.475 1.00 20.65 247 ASP A O 1
ATOM 2023 N N . ALA A 1 250 ? 106.882 10.463 33.386 1.00 18.03 248 ALA A N 1
ATOM 2024 C CA . ALA A 1 250 ? 105.991 9.559 34.113 1.00 19.54 248 ALA A CA 1
ATOM 2025 C C . ALA A 1 250 ? 106.195 8.094 33.742 1.00 18.67 248 ALA A C 1
ATOM 2026 O O . ALA A 1 250 ? 105.865 7.216 34.533 1.00 22.14 248 ALA A O 1
ATOM 2028 N N . ILE A 1 251 ? 106.729 7.825 32.552 1.00 18.23 249 ILE A N 1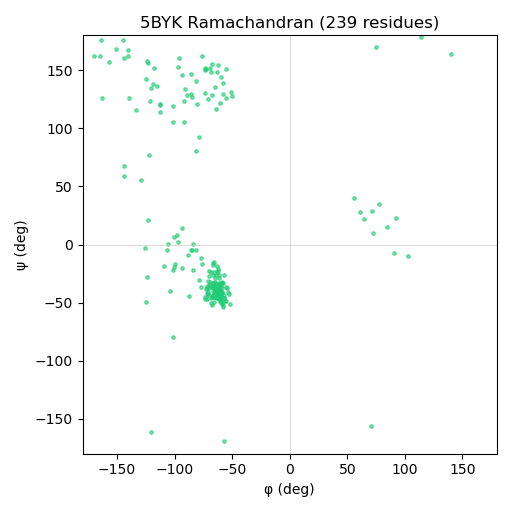
ATOM 2029 C CA . ILE A 1 251 ? 106.788 6.455 32.049 1.00 18.61 249 ILE A CA 1
ATOM 2030 C C . ILE A 1 251 ? 108.182 5.997 31.636 1.00 19.09 249 ILE A C 1
ATOM 2031 O O . ILE A 1 251 ? 108.360 4.844 31.263 1.00 21.26 249 ILE A O 1
ATOM 2036 N N . ILE A 1 252 ? 109.169 6.880 31.710 1.00 20.00 250 ILE A N 1
ATOM 2037 C CA . ILE A 1 252 ? 110.480 6.570 31.142 1.00 21.83 250 ILE A CA 1
ATOM 2038 C C . ILE A 1 252 ? 111.133 5.330 31.769 1.00 23.43 250 ILE A C 1
ATOM 2039 O O . ILE A 1 252 ? 111.826 4.566 31.089 1.00 22.80 250 ILE A O 1
ATOM 2044 N N . HIS A 1 253 ? 110.877 5.109 33.054 1.00 21.51 251 HIS A N 1
ATOM 2045 C CA . HIS A 1 253 ? 111.428 3.956 33.755 1.00 23.91 251 HIS A CA 1
ATOM 2046 C C . HIS A 1 253 ? 110.856 2.635 33.237 1.00 22.42 251 HIS A C 1
ATOM 2047 O O . HIS A 1 253 ? 111.411 1.567 33.505 1.00 23.45 251 HIS A O 1
ATOM 2054 N N . MET A 1 254 ? 109.753 2.711 32.495 1.00 20.99 252 MET A N 1
ATOM 2055 C CA A MET A 1 254 ? 109.121 1.514 31.947 0.46 22.04 252 MET A CA 1
ATOM 2056 C CA B MET A 1 254 ? 109.116 1.525 31.934 0.54 20.05 252 MET A CA 1
ATOM 2057 C C . MET A 1 254 ? 109.777 1.064 30.638 1.00 18.64 252 MET A C 1
ATOM 2058 O O . MET A 1 254 ? 109.437 0.009 30.108 1.00 18.97 252 MET A O 1
ATOM 2067 N N . PHE A 1 255 ? 110.719 1.862 30.128 1.00 17.19 253 PHE A N 1
ATOM 2068 C CA . PHE A 1 255 ? 111.399 1.565 28.855 1.00 17.82 253 PHE A CA 1
ATOM 2069 C C . PHE A 1 255 ? 112.931 1.627 28.952 1.00 20.45 253 PHE A C 1
ATOM 2070 O O . PHE A 1 255 ? 113.575 2.326 28.168 1.00 23.53 253 PHE A O 1
ATOM 2078 N N . PRO A 1 256 ? 113.524 0.853 29.875 1.00 20.21 254 PRO A N 1
ATOM 2079 C CA . PRO A 1 256 ? 114.930 1.043 30.286 1.00 27.06 254 PRO A CA 1
ATOM 2080 C C . PRO A 1 256 ? 116.042 1.060 29.216 1.00 35.18 254 PRO A C 1
ATOM 2081 O O . PRO A 1 256 ? 116.977 1.859 29.336 1.00 42.22 254 PRO A O 1
ATOM 2085 N N . ASP A 1 257 ? 115.978 0.196 28.214 1.00 30.36 255 ASP A N 1
ATOM 2086 C CA . ASP A 1 257 ? 117.075 0.113 27.237 1.00 30.02 255 ASP A CA 1
ATOM 2087 C C . ASP A 1 257 ? 116.740 0.847 25.943 1.00 24.03 255 ASP A C 1
ATOM 2088 O O . ASP A 1 257 ? 117.615 1.190 25.130 1.00 23.44 255 ASP A O 1
ATOM 2093 N N . LEU A 1 258 ? 115.451 1.067 25.754 1.00 20.29 256 LEU A N 1
ATOM 2094 C CA . LEU A 1 258 ? 114.951 1.775 24.593 1.00 21.33 256 LEU A CA 1
ATOM 2095 C C . LEU A 1 258 ? 115.250 3.263 24.698 1.00 22.53 256 LEU A C 1
ATOM 2096 O O . LEU A 1 258 ? 115.724 3.883 23.744 1.00 23.93 256 LEU A O 1
ATOM 2101 N N . ILE A 1 259 ? 114.961 3.829 25.866 1.00 25.01 257 ILE A N 1
ATOM 2102 C CA . ILE A 1 259 ? 115.220 5.235 26.132 1.00 29.52 257 ILE A CA 1
ATOM 2103 C C . ILE A 1 259 ? 116.291 5.383 27.207 1.00 39.65 257 ILE A C 1
ATOM 2104 O O . ILE A 1 259 ? 116.163 4.842 28.308 1.00 42.81 257 ILE A O 1
#

Nearest PDB structures (foldseek):
  5byk-assembly1_A  TM=1.004E+00  e=2.151E-46  Schistosoma mansoni
  6bdp-assembly1_A  TM=9.977E-01  e=7.968E-45  Schistosoma mansoni
  5byj-assembly1_A  TM=1.003E+00  e=9.188E-44  Schistosoma mansoni
  6uux-assembly1_A  TM=1.002E+00  e=6.959E-44  Schistosoma mansoni
  4mua-assembly1_A  TM=9.964E-01  e=1.213E-43  Schistosoma mansoni

Foldseek 3Di:
DDDDDDDQAAAEEELAEPPQCQLLVQLQVCLFHVWGEAEVVCCLPPNVVCLVLLVVLLVQVVVCPPPSVVVSLVSVRVVCGRHHYYTYPLCNLCRVVVCVSCVNHFYEYGDEDLVSSLVQCCLAPQPAPPDPVVVLNVLLCVLSVHDVSNVVRSQSSLCSLLVHPHFDSNDSVRSSVSNVVSRVVVVVPDDPLRYDYHYPPNWDPVVCVNVVHDRPPPDGRGDDGSVVNSVSSVVCNVPSHCVVCVVVGVSHD

Secondary structure (DSSP, 8-state):
-------SS--EEE-PPTTSSHHHHHHHHHHHHSS-EE-HHHHHHT-GGGHHHHHHHHHHGGG---HHHHHHHHHHHHHTTT-SEE-STTTGGGHHHHHHH-TT-EEEEEE--HHHHHHHHHHHT---TT-THHHHHHHHHHHTT--HHHHHHHHHHHHHHHT-SS--TT-HHHHHHHHHHHHHHHHHHS-GGGEEEEETT--HHHHHHHTT-PPPTT-------HHHHHHHHHHHHHHS-STTTGGGSTTT-

B-factor: mean 23.5, std 11.05, range [10.73, 73.62]